Protein AF-A0A1Q3DYH0-F1 (afdb_monomer)

InterPro domains:
  IPR036915 Cyclin-like superfamily [SSF47954] (2-105)
  IPR043198 Cyclin/Cyclin-like subunit Ssn8 [PTHR10026] (2-143)

Mean predicted aligned error: 12.42 Å

Foldseek 3Di:
DLQVLLVVVCVVLVHDPVLSVQLNVLLVVCVVDCLVVVDPSNQSSLLSSLLSLLQLQQPDPDDPSNVSSVVSNVVLCDDDPVCVVSVYDSLSSLVSNLVSLVSLLVVLVVPPPPDPPPPDDPDPDDDPPPPPPVPPPPPPPSVDDSVSSVVSSVVSVVSHDDHDDDDDCPPCPDPNVVCVVPPPDPPDDDDDDDDDPPPPDDD

Organism: Lentinula edodes (NCBI:txid5353)

Radius of gyration: 23.12 Å; Cα contacts (8 Å, |Δi|>4): 165; chains: 1; bounding box: 43×72×58 Å

Nearest PDB structures (foldseek):
  4v1o-assembly1_M  TM=7.749E-01  e=3.257E-01  Saccharomyces cerevisiae
  7enc-assembly1_BA  TM=6.799E-01  e=2.100E-01  Homo sapiens
  8bvw-assembly1_M  TM=6.875E-01  e=3.958E-01  Homo sapiens
  7nvu-assembly1_M  TM=7.245E-01  e=5.304E-01  Homo sapiens
  8wak-assembly1_R  TM=6.830E-01  e=4.582E-01  Homo sapiens

pLDDT: mean 79.77, std 18.21, range [44.09, 97.44]

Secondary structure (DSSP, 8-state):
-THHHHHHHHHHTT--HHHHHHHHHHHHHGGGSSHHHHS-HHHHHHHHHHHHHHHHHTTPPSSHHHHHHHHHHHHHSS--HHHHHHT--HHHHHHHHHHHHHHHHHHHHTTS-----------S---TTSTTTSS-------SS-HHHHHHHHHHH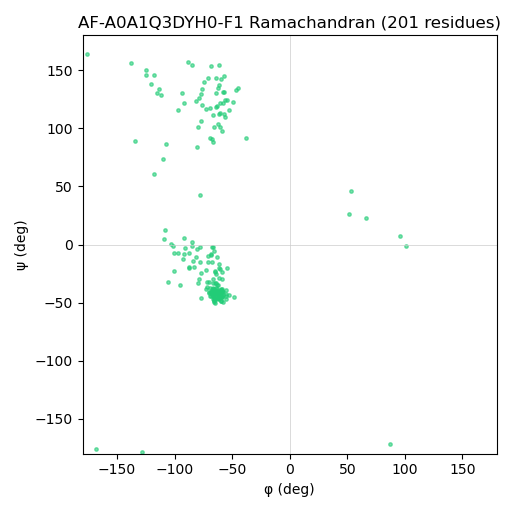HHSPPPPP-PPPTT-TTSGGGGGTTTTT---S--------TT-----

Sequence (203 aa):
MPFSYVIKMGRALGASKKLTKLAWRLAIDSHRTFIPIEYPPHTVALGSIYVAAILGSFEQPEGEERQENLKLAGSLGQRGDWEQQFQAHLEDLEAIAHVMVDLLIQRAQTTANTSPATPSSPSPHPSPRNAYLSSIQSNPTNPFNTDQLIRLKIAMRESDHDPRPRESWQDPDSASAVGREVIGRNEGTVRFLFEPPGFAGRS

Structure (mmCIF, N/CA/C/O backbone):
data_AF-A0A1Q3DYH0-F1
#
_entry.id   AF-A0A1Q3DYH0-F1
#
loop_
_atom_site.group_PDB
_atom_site.id
_atom_site.type_symbol
_atom_site.label_atom_id
_atom_site.label_alt_id
_atom_site.label_comp_id
_atom_site.label_asym_id
_atom_site.label_entity_id
_atom_site.label_seq_id
_atom_site.pdbx_PDB_ins_code
_atom_site.Cartn_x
_atom_site.Cartn_y
_atom_site.Cartn_z
_atom_site.occupancy
_atom_site.B_iso_or_equiv
_atom_site.auth_seq_id
_atom_site.auth_comp_id
_atom_site.auth_asym_id
_atom_site.auth_atom_id
_atom_site.pdbx_PDB_model_num
ATOM 1 N N . MET A 1 1 ? -4.606 2.784 -14.168 1.00 61.94 1 MET A N 1
ATOM 2 C CA . MET A 1 1 ? -5.269 3.387 -12.990 1.00 61.94 1 MET A CA 1
ATOM 3 C C . MET A 1 1 ? -5.744 2.280 -12.047 1.00 61.94 1 MET A C 1
ATOM 5 O O . MET A 1 1 ? -6.528 1.450 -12.497 1.00 61.94 1 MET A O 1
ATOM 9 N N . PRO A 1 2 ? -5.283 2.229 -10.783 1.00 72.00 2 PRO A N 1
ATOM 10 C CA . PRO A 1 2 ? -5.549 1.129 -9.836 1.00 72.00 2 PRO A CA 1
ATOM 11 C C . PRO A 1 2 ? -7.005 1.056 -9.322 1.00 72.00 2 PRO A C 1
ATOM 13 O O . PRO A 1 2 ? -7.403 0.075 -8.699 1.00 72.00 2 PRO A O 1
ATOM 16 N N . PHE A 1 3 ? -7.837 2.068 -9.595 1.00 79.25 3 PHE A N 1
ATOM 17 C CA . PHE A 1 3 ? -9.155 2.251 -8.968 1.00 79.25 3 PHE A CA 1
ATOM 18 C C . PHE A 1 3 ? -10.141 1.092 -9.154 1.00 79.25 3 PHE A C 1
ATOM 20 O O . PHE A 1 3 ? -10.867 0.746 -8.223 1.00 79.25 3 PHE A O 1
ATOM 27 N N . SER A 1 4 ? -10.179 0.483 -10.341 1.00 88.56 4 SER A N 1
ATOM 28 C CA . SER A 1 4 ? -11.067 -0.653 -10.610 1.00 88.56 4 SER A CA 1
ATOM 29 C C . SER A 1 4 ? -10.622 -1.915 -9.868 1.00 88.56 4 SER A C 1
ATOM 31 O O . SER A 1 4 ? -11.472 -2.701 -9.448 1.00 88.56 4 SER A O 1
ATOM 33 N N . TYR A 1 5 ? -9.312 -2.085 -9.659 1.00 93.56 5 TYR A N 1
ATOM 34 C CA . TYR A 1 5 ? -8.749 -3.206 -8.912 1.00 93.56 5 TYR A CA 1
ATOM 35 C C . TYR A 1 5 ? -9.069 -3.105 -7.425 1.00 93.56 5 TYR A C 1
ATOM 37 O O . TYR A 1 5 ? -9.517 -4.097 -6.865 1.00 93.56 5 TYR A O 1
ATOM 45 N N . VAL A 1 6 ? -8.984 -1.915 -6.816 1.00 95.44 6 VAL A N 1
ATOM 46 C CA . VAL A 1 6 ? -9.325 -1.724 -5.390 1.00 95.44 6 VAL A CA 1
ATOM 47 C C . VAL A 1 6 ? -10.745 -2.209 -5.086 1.00 95.44 6 VAL A C 1
ATOM 49 O O . VAL A 1 6 ? -10.973 -2.919 -4.113 1.00 95.44 6 VAL A O 1
ATOM 52 N N . ILE A 1 7 ? -11.713 -1.876 -5.946 1.00 94.25 7 ILE A N 1
ATOM 53 C CA . ILE A 1 7 ? -13.114 -2.276 -5.748 1.00 94.25 7 ILE A CA 1
ATOM 54 C C . ILE A 1 7 ? -13.289 -3.787 -5.940 1.00 94.25 7 ILE A C 1
ATOM 56 O O . ILE A 1 7 ? -13.994 -4.427 -5.161 1.00 94.25 7 ILE A O 1
ATOM 60 N N . LYS A 1 8 ? -12.676 -4.364 -6.983 1.00 95.56 8 LYS A N 1
ATOM 61 C CA . LYS A 1 8 ? -12.785 -5.802 -7.277 1.00 95.56 8 LYS A CA 1
ATOM 62 C C . LYS A 1 8 ? -12.110 -6.652 -6.198 1.00 95.56 8 LYS A C 1
ATOM 64 O O . LYS A 1 8 ? -12.728 -7.588 -5.703 1.00 95.56 8 LYS A O 1
ATOM 69 N N . MET A 1 9 ? -10.890 -6.293 -5.809 1.00 96.19 9 MET A N 1
ATOM 70 C CA . MET A 1 9 ? -10.115 -6.977 -4.773 1.00 96.19 9 MET A CA 1
ATOM 71 C C . MET A 1 9 ? -10.744 -6.792 -3.395 1.00 96.19 9 MET A C 1
ATOM 73 O O . MET A 1 9 ? -10.902 -7.770 -2.679 1.00 96.19 9 MET A O 1
ATOM 77 N N . GLY A 1 10 ? -11.209 -5.584 -3.055 1.00 94.44 10 GLY A N 1
ATOM 78 C CA . GLY A 1 10 ? -11.919 -5.342 -1.797 1.00 94.44 10 GLY A CA 1
ATOM 79 C C . GLY A 1 10 ? -13.160 -6.226 -1.652 1.00 94.44 10 GLY A C 1
ATOM 80 O O . GLY A 1 10 ? -13.380 -6.807 -0.597 1.00 94.44 10 GLY A O 1
ATOM 81 N N . ARG A 1 11 ? -13.931 -6.417 -2.733 1.00 95.06 11 ARG A N 1
ATOM 82 C CA . ARG A 1 11 ? -15.061 -7.364 -2.741 1.00 95.06 11 ARG A CA 1
ATOM 83 C C . ARG A 1 11 ? -14.617 -8.820 -2.617 1.00 95.06 11 ARG A C 1
ATOM 85 O O . ARG A 1 11 ? -15.244 -9.560 -1.872 1.00 95.06 11 ARG A O 1
ATOM 92 N N . ALA A 1 12 ? -13.570 -9.223 -3.337 1.00 95.06 12 ALA A N 1
ATOM 93 C CA . ALA A 1 12 ? -13.049 -10.591 -3.290 1.00 95.06 12 ALA A CA 1
ATOM 94 C C . ALA A 1 12 ? -12.515 -10.967 -1.895 1.00 95.06 12 ALA A C 1
ATOM 96 O O . ALA A 1 12 ? -12.687 -12.099 -1.463 1.00 95.06 12 ALA A O 1
ATOM 97 N N . LEU A 1 13 ? -11.929 -10.001 -1.186 1.00 94.25 13 LEU A N 1
ATOM 98 C CA . LEU A 1 13 ? -11.394 -10.149 0.170 1.00 94.25 13 LEU A CA 1
ATOM 99 C C . LEU A 1 13 ? -12.451 -9.955 1.274 1.00 94.25 13 LEU A C 1
ATOM 101 O O . LEU A 1 13 ? -12.119 -10.028 2.453 1.00 94.25 13 LEU A O 1
ATOM 105 N N . GLY A 1 14 ? -13.708 -9.661 0.921 1.00 93.62 14 GLY A N 1
ATOM 106 C CA . GLY A 1 14 ? -14.766 -9.386 1.900 1.00 93.62 14 GLY A CA 1
ATOM 107 C C . GLY A 1 14 ? -14.558 -8.097 2.706 1.00 93.62 14 GLY A C 1
ATOM 108 O O . GLY A 1 14 ? -15.100 -7.960 3.797 1.00 93.62 14 GLY A O 1
ATOM 109 N N . ALA A 1 15 ? -13.777 -7.146 2.192 1.00 94.19 15 ALA A N 1
ATOM 110 C CA . ALA A 1 15 ? -13.453 -5.916 2.897 1.00 94.19 15 ALA A CA 1
ATOM 111 C C . ALA A 1 15 ? -14.659 -4.966 2.996 1.00 94.19 15 ALA A C 1
ATOM 113 O O . ALA A 1 15 ? -15.439 -4.795 2.050 1.00 94.19 15 ALA A O 1
ATOM 114 N N . SER A 1 16 ? -14.777 -4.269 4.129 1.00 94.81 16 SER A N 1
ATOM 115 C CA . SER A 1 16 ? -15.864 -3.317 4.355 1.00 94.81 16 SER A CA 1
ATOM 116 C C . SER A 1 16 ? -15.840 -2.158 3.344 1.00 94.81 16 SER A C 1
ATOM 118 O O . SER A 1 16 ? -14.802 -1.764 2.793 1.00 94.81 16 SER A O 1
ATOM 120 N N . LYS A 1 17 ? -17.004 -1.538 3.102 1.00 94.00 17 LYS A N 1
ATOM 121 C CA . LYS A 1 17 ? -17.116 -0.383 2.189 1.00 94.00 17 LYS A CA 1
ATOM 122 C C . LYS A 1 17 ? -16.290 0.815 2.672 1.00 94.00 17 LYS A C 1
ATOM 124 O O . LYS A 1 17 ? -15.750 1.552 1.846 1.00 94.00 17 LYS A O 1
ATOM 129 N N . LYS A 1 18 ? -16.195 1.015 3.994 1.00 93.44 18 LYS A N 1
ATOM 130 C CA . LYS A 1 18 ? -15.384 2.078 4.607 1.00 93.44 18 LYS A CA 1
ATOM 131 C C . LYS A 1 18 ? -13.897 1.843 4.344 1.00 93.44 18 LYS A C 1
ATOM 133 O O . LYS A 1 18 ? -13.238 2.756 3.847 1.00 93.44 18 LYS A O 1
ATOM 138 N N . LEU A 1 19 ? -13.410 0.622 4.576 1.00 95.12 19 LEU A N 1
ATOM 139 C CA . LEU A 1 19 ? -12.023 0.247 4.300 1.00 95.12 19 LEU A CA 1
ATOM 140 C C . LEU A 1 19 ? -11.706 0.362 2.807 1.00 95.12 19 LEU A C 1
ATOM 142 O O . LEU A 1 19 ? -10.733 1.008 2.436 1.00 95.12 19 LEU A O 1
ATOM 146 N N . THR A 1 20 ? -12.579 -0.148 1.935 1.00 96.19 20 THR A N 1
ATOM 147 C CA . THR A 1 20 ? -12.402 -0.048 0.475 1.00 96.19 20 THR A CA 1
ATOM 148 C C . THR A 1 20 ? -12.348 1.412 0.009 1.00 96.19 20 THR A C 1
ATOM 150 O O . THR A 1 20 ? -11.554 1.769 -0.861 1.00 96.19 20 THR A O 1
ATOM 153 N N . LYS A 1 21 ? -13.163 2.296 0.602 1.00 95.06 21 LYS A N 1
ATOM 154 C CA . LYS A 1 21 ? -13.125 3.739 0.319 1.00 95.06 21 LYS A CA 1
ATOM 155 C C . LYS A 1 21 ? -11.811 4.373 0.780 1.00 95.06 21 LYS A C 1
ATOM 157 O O . LYS A 1 21 ? -11.294 5.247 0.087 1.00 95.06 21 LYS A O 1
ATOM 162 N N . LEU A 1 22 ? -11.283 3.958 1.929 1.00 94.88 22 LEU A N 1
ATOM 163 C CA . LEU A 1 22 ? -9.995 4.426 2.434 1.00 94.88 22 LEU A CA 1
ATOM 164 C C . LEU A 1 22 ? -8.853 3.961 1.523 1.00 94.88 22 LEU A C 1
ATOM 166 O O . LEU A 1 22 ? -8.080 4.794 1.059 1.00 94.88 22 LEU A O 1
ATOM 170 N N . ALA A 1 23 ? -8.823 2.675 1.174 1.00 96.50 23 ALA A N 1
ATOM 171 C CA . ALA A 1 23 ? -7.874 2.093 0.228 1.00 96.50 23 ALA A CA 1
ATOM 172 C C . ALA A 1 23 ? -7.903 2.807 -1.130 1.00 96.50 23 ALA A C 1
ATOM 174 O O . ALA A 1 23 ? -6.863 3.084 -1.717 1.00 96.50 23 ALA A O 1
ATOM 175 N N . TRP A 1 24 ? -9.088 3.185 -1.614 1.00 95.50 24 TRP A N 1
ATOM 176 C CA . TRP A 1 24 ? -9.213 3.957 -2.848 1.00 95.50 24 TRP A CA 1
ATOM 177 C C . TRP A 1 24 ? -8.548 5.337 -2.749 1.00 95.50 24 TRP A C 1
ATOM 179 O O . TRP A 1 24 ? -7.889 5.758 -3.696 1.00 95.50 24 TRP A O 1
ATOM 189 N N . ARG A 1 25 ? -8.669 6.031 -1.607 1.00 94.62 25 ARG A N 1
ATOM 190 C CA . ARG A 1 25 ? -7.980 7.317 -1.380 1.00 94.62 25 ARG A CA 1
ATOM 191 C C . ARG A 1 25 ? -6.465 7.130 -1.301 1.00 94.62 25 ARG A C 1
ATOM 193 O O . ARG A 1 25 ? -5.742 7.905 -1.916 1.00 94.62 25 ARG A O 1
ATOM 200 N N . LEU A 1 26 ? -6.001 6.080 -0.624 1.00 95.00 26 LEU A N 1
ATOM 201 C CA . LEU A 1 26 ? -4.579 5.731 -0.565 1.00 95.00 26 LEU A CA 1
ATOM 202 C C . LEU A 1 26 ? -4.007 5.428 -1.956 1.00 95.00 26 LEU A C 1
ATOM 204 O O . LEU A 1 26 ? -2.949 5.939 -2.302 1.00 95.00 26 LEU A O 1
ATOM 208 N N . ALA A 1 27 ? -4.746 4.705 -2.798 1.00 95.62 27 ALA A N 1
ATOM 209 C CA . ALA A 1 27 ? -4.348 4.437 -4.179 1.00 95.62 27 ALA A CA 1
ATOM 210 C C . ALA A 1 27 ? -4.285 5.706 -5.055 1.00 95.62 27 ALA A C 1
ATOM 212 O O . ALA A 1 27 ? -3.611 5.718 -6.080 1.00 95.62 27 ALA A O 1
ATOM 213 N N . ILE A 1 28 ? -4.997 6.780 -4.692 1.00 94.31 28 ILE A N 1
ATOM 214 C CA . ILE A 1 28 ? -4.818 8.097 -5.324 1.00 94.31 28 ILE A CA 1
ATOM 215 C C . ILE A 1 28 ? -3.549 8.756 -4.791 1.00 94.31 28 ILE A C 1
ATOM 217 O O . ILE A 1 28 ? -2.758 9.294 -5.563 1.00 94.31 28 ILE A O 1
ATOM 221 N N . ASP A 1 29 ? -3.353 8.722 -3.475 1.00 93.56 29 ASP A N 1
ATOM 222 C CA . ASP A 1 29 ? -2.202 9.345 -2.830 1.00 93.56 29 ASP A CA 1
ATOM 223 C C . ASP A 1 29 ? -0.870 8.697 -3.241 1.00 93.56 29 ASP A C 1
ATOM 225 O O . ASP A 1 29 ? 0.137 9.403 -3.291 1.00 93.56 29 ASP A O 1
ATOM 229 N N . SER A 1 30 ? -0.867 7.423 -3.654 1.00 94.69 30 SER A N 1
ATOM 230 C CA . SER A 1 30 ? 0.321 6.751 -4.197 1.00 94.69 30 SER A CA 1
ATOM 231 C C . SER A 1 30 ? 0.862 7.415 -5.467 1.00 94.69 30 SER A C 1
ATOM 233 O O . SER A 1 30 ? 2.037 7.271 -5.774 1.00 94.69 30 SER A O 1
ATOM 235 N N . HIS A 1 31 ? 0.059 8.195 -6.201 1.00 94.25 31 HIS A N 1
ATOM 236 C CA . HIS A 1 31 ? 0.547 8.972 -7.349 1.00 94.25 31 HIS A CA 1
ATOM 237 C C . HIS A 1 31 ? 1.484 10.127 -6.976 1.00 94.25 31 HIS A C 1
ATOM 239 O O . HIS A 1 31 ? 2.065 10.751 -7.859 1.00 94.25 31 HIS A O 1
ATOM 245 N N . ARG A 1 32 ? 1.638 10.424 -5.682 1.00 93.75 32 ARG A N 1
ATOM 246 C CA . ARG A 1 32 ? 2.609 11.405 -5.181 1.00 93.75 32 ARG A CA 1
ATOM 247 C C . ARG A 1 32 ? 3.955 10.772 -4.822 1.00 93.75 32 ARG A C 1
ATOM 249 O O . ARG A 1 32 ? 4.810 11.459 -4.275 1.00 93.75 32 ARG A O 1
ATOM 256 N N . THR A 1 33 ? 4.130 9.483 -5.100 1.00 94.50 33 THR A N 1
ATOM 257 C CA . THR A 1 33 ? 5.370 8.730 -4.885 1.00 94.50 33 THR A CA 1
ATOM 258 C C . THR A 1 33 ? 5.767 8.005 -6.176 1.00 94.50 33 THR A C 1
ATOM 260 O O . THR A 1 33 ? 5.085 8.111 -7.197 1.00 94.50 33 THR A O 1
ATOM 263 N N . PHE A 1 34 ? 6.869 7.252 -6.142 1.00 93.75 34 PHE A N 1
ATOM 264 C CA . PHE A 1 34 ? 7.330 6.440 -7.273 1.00 93.75 34 PHE A CA 1
ATOM 265 C C . PHE A 1 34 ? 6.594 5.096 -7.419 1.00 93.75 34 PHE A C 1
ATOM 267 O O . PHE A 1 34 ? 6.786 4.402 -8.416 1.00 93.75 34 PHE A O 1
ATOM 274 N N . ILE A 1 35 ? 5.684 4.760 -6.492 1.00 94.62 35 ILE A N 1
ATOM 275 C CA . ILE A 1 35 ? 4.930 3.494 -6.489 1.00 94.62 35 ILE A CA 1
ATOM 276 C C . ILE A 1 35 ? 4.298 3.156 -7.857 1.00 94.62 35 ILE A C 1
ATOM 278 O O . ILE A 1 35 ? 4.429 2.014 -8.290 1.00 94.62 35 ILE A O 1
ATOM 282 N N . PRO A 1 36 ? 3.635 4.081 -8.584 1.00 93.19 36 PRO A N 1
ATOM 283 C CA . PRO A 1 36 ? 2.991 3.739 -9.856 1.00 93.19 36 PRO A CA 1
ATOM 284 C C . PRO A 1 36 ? 3.960 3.376 -10.987 1.00 93.19 36 PRO A C 1
ATOM 286 O O . PRO A 1 36 ? 3.512 2.878 -12.017 1.00 93.19 36 PRO A O 1
ATOM 289 N N . ILE A 1 37 ? 5.247 3.693 -10.828 1.00 91.25 37 ILE A N 1
ATOM 290 C CA . ILE A 1 37 ? 6.310 3.375 -11.787 1.00 91.25 37 ILE A CA 1
ATOM 291 C C . ILE A 1 37 ? 7.008 2.074 -11.375 1.00 91.25 37 ILE A C 1
ATOM 293 O O . ILE A 1 37 ? 7.400 1.292 -12.234 1.00 91.25 37 ILE A O 1
ATOM 297 N N . GLU A 1 38 ? 7.138 1.829 -10.070 1.00 92.00 38 GLU A N 1
ATOM 298 C CA . GLU A 1 38 ? 7.792 0.635 -9.528 1.00 92.00 38 GLU A CA 1
ATOM 299 C C . GLU A 1 38 ? 6.905 -0.614 -9.546 1.00 92.00 38 GLU A C 1
ATOM 301 O O . GLU A 1 38 ? 7.413 -1.721 -9.714 1.00 92.00 38 GLU A O 1
ATOM 306 N N . TYR A 1 39 ? 5.591 -0.451 -9.371 1.00 94.06 39 TYR A N 1
ATOM 307 C CA . TYR A 1 39 ? 4.662 -1.563 -9.182 1.00 94.06 39 TYR A CA 1
ATOM 308 C C . TYR A 1 39 ? 3.520 -1.534 -10.196 1.00 94.06 39 TYR A C 1
ATOM 310 O O . TYR A 1 39 ? 2.999 -0.465 -10.536 1.00 94.06 39 TYR A O 1
ATOM 318 N N . PRO A 1 40 ? 3.042 -2.711 -10.635 1.00 94.31 40 PRO A N 1
ATOM 319 C CA . PRO A 1 40 ? 1.896 -2.775 -11.520 1.00 94.31 40 PRO A CA 1
ATOM 320 C C . PRO A 1 40 ? 0.606 -2.344 -10.790 1.00 94.31 40 PRO A C 1
ATOM 322 O O . PRO A 1 40 ? 0.484 -2.493 -9.570 1.00 94.31 40 PRO A O 1
ATOM 325 N N . PRO A 1 41 ? -0.409 -1.832 -11.515 1.00 95.12 41 PRO A N 1
ATOM 326 C CA . PRO A 1 41 ? -1.582 -1.205 -10.899 1.00 95.12 41 PRO A CA 1
ATOM 327 C C . PRO A 1 41 ? -2.387 -2.103 -9.952 1.00 95.12 41 PRO A C 1
ATOM 329 O O . PRO A 1 41 ? -3.029 -1.597 -9.032 1.00 95.12 41 PRO A O 1
ATOM 332 N N . HIS A 1 42 ? -2.406 -3.415 -10.186 1.00 95.69 42 HIS A N 1
ATOM 333 C CA . HIS A 1 42 ? -3.121 -4.365 -9.335 1.00 95.69 42 HIS A CA 1
ATOM 334 C C . HIS A 1 42 ? -2.399 -4.571 -7.995 1.00 95.69 42 HIS A C 1
ATOM 336 O O . HIS A 1 42 ? -3.062 -4.573 -6.961 1.00 95.69 42 HIS A O 1
ATOM 342 N N . THR A 1 43 ? -1.062 -4.616 -7.988 1.00 96.44 43 THR A N 1
ATOM 343 C CA . THR A 1 43 ? -0.247 -4.662 -6.762 1.00 96.44 43 THR A CA 1
ATOM 344 C C . THR A 1 43 ? -0.390 -3.375 -5.956 1.00 96.44 43 THR A C 1
ATOM 346 O O . THR A 1 43 ? -0.590 -3.433 -4.747 1.00 96.44 43 THR A O 1
ATOM 349 N N . VAL A 1 44 ? -0.411 -2.208 -6.613 1.00 97.25 44 VAL A N 1
ATOM 350 C CA . VAL A 1 44 ? -0.676 -0.920 -5.939 1.00 97.25 44 VAL A CA 1
ATOM 351 C C . VAL A 1 44 ? -2.055 -0.902 -5.278 1.00 97.25 44 VAL A C 1
ATOM 353 O O . VAL A 1 44 ? -2.205 -0.426 -4.150 1.00 97.25 44 VAL A O 1
ATOM 356 N N . ALA A 1 45 ? -3.075 -1.431 -5.958 1.00 97.06 45 ALA A N 1
ATOM 357 C CA . ALA A 1 45 ? -4.416 -1.539 -5.398 1.00 97.06 45 ALA A CA 1
ATOM 358 C C . ALA A 1 45 ? -4.461 -2.467 -4.176 1.00 97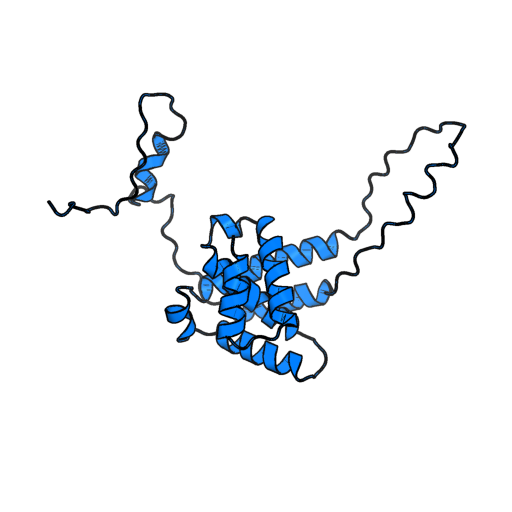.06 45 ALA A C 1
ATOM 360 O O . ALA A 1 45 ? -5.058 -2.096 -3.165 1.00 97.06 45 ALA A O 1
ATOM 361 N N . LEU A 1 46 ? -3.816 -3.635 -4.252 1.00 97.12 46 LEU A N 1
ATOM 362 C CA . LEU A 1 46 ? -3.763 -4.592 -3.149 1.00 97.12 46 LEU A CA 1
ATOM 363 C C . LEU A 1 46 ? -2.967 -4.043 -1.955 1.00 97.12 46 LEU A C 1
ATOM 365 O O . LEU A 1 46 ? -3.460 -4.076 -0.830 1.00 97.12 46 LEU A O 1
ATOM 369 N N . GLY A 1 47 ? -1.810 -3.424 -2.203 1.00 96.88 47 GLY A N 1
ATOM 370 C CA . GLY A 1 47 ? -1.033 -2.711 -1.188 1.00 96.88 47 GLY A CA 1
ATOM 371 C C . GLY A 1 47 ? -1.827 -1.585 -0.529 1.00 96.88 47 GLY A C 1
ATOM 372 O O . GLY A 1 47 ? -1.798 -1.432 0.684 1.00 96.88 47 GLY A O 1
ATOM 373 N N . SER A 1 48 ? -2.646 -0.851 -1.286 1.00 97.25 48 SER A N 1
ATOM 374 C CA . SER A 1 48 ? -3.519 0.184 -0.712 1.00 97.25 48 SER A CA 1
ATOM 375 C C . SER A 1 48 ? -4.615 -0.392 0.198 1.00 97.25 48 SER A C 1
ATOM 377 O O . SER A 1 48 ? -4.998 0.255 1.173 1.00 97.25 48 SER A O 1
ATOM 379 N N . ILE A 1 49 ? -5.125 -1.595 -0.098 1.00 97.38 49 ILE A N 1
ATOM 380 C CA . ILE A 1 49 ? -6.063 -2.325 0.775 1.00 97.38 49 ILE A CA 1
ATOM 381 C C . ILE A 1 49 ? -5.349 -2.782 2.047 1.00 97.38 49 ILE A C 1
ATOM 383 O O . ILE A 1 49 ? -5.884 -2.588 3.137 1.00 97.38 49 ILE A O 1
ATOM 387 N N . TYR A 1 50 ? -4.137 -3.322 1.917 1.00 97.44 50 TYR A N 1
ATOM 388 C CA . TYR A 1 50 ? -3.316 -3.732 3.053 1.00 97.44 50 TYR A CA 1
ATOM 389 C C . TYR A 1 50 ? -3.014 -2.555 3.992 1.00 97.44 50 TYR A C 1
ATOM 391 O O . TYR A 1 50 ? -3.300 -2.632 5.185 1.00 97.44 50 TYR A O 1
ATOM 399 N N . VAL 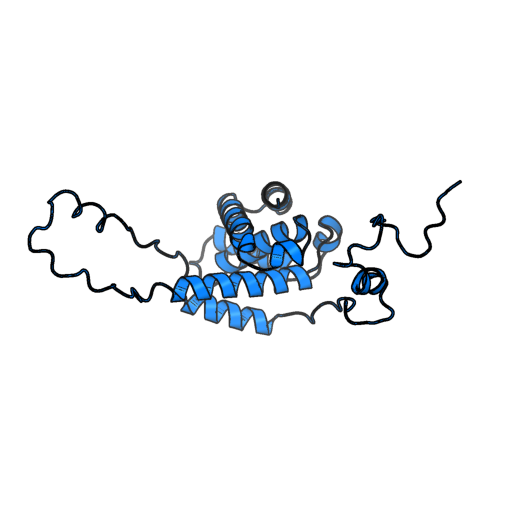A 1 51 ? -2.571 -1.417 3.445 1.00 97.06 51 VAL A N 1
ATOM 400 C CA . VAL A 1 51 ? -2.334 -0.182 4.213 1.00 97.06 51 VAL A CA 1
ATOM 401 C C . VAL A 1 51 ? -3.607 0.296 4.913 1.00 97.06 51 VAL A C 1
ATOM 403 O O . VAL A 1 51 ? -3.574 0.710 6.071 1.00 97.06 51 VAL A O 1
ATOM 406 N N . ALA A 1 52 ? -4.754 0.223 4.236 1.00 96.44 52 ALA A N 1
ATOM 407 C CA . ALA A 1 52 ? -6.025 0.584 4.848 1.00 96.44 52 ALA A CA 1
ATOM 408 C C . ALA A 1 52 ? -6.403 -0.340 6.014 1.00 96.44 52 ALA A C 1
ATOM 410 O O . ALA A 1 52 ? -6.941 0.137 7.014 1.00 96.44 52 ALA A O 1
ATOM 411 N N . ALA A 1 53 ? -6.112 -1.637 5.895 1.00 96.38 53 ALA A N 1
ATOM 412 C CA . ALA A 1 53 ? -6.362 -2.624 6.935 1.00 96.38 53 ALA A CA 1
ATOM 413 C C . ALA A 1 53 ? -5.490 -2.370 8.173 1.00 96.38 53 ALA A C 1
ATOM 415 O O . ALA A 1 53 ? -6.039 -2.255 9.266 1.00 96.38 53 ALA A O 1
ATOM 416 N N . ILE A 1 54 ? -4.174 -2.172 8.008 1.00 95.69 54 ILE A N 1
ATOM 417 C CA . ILE A 1 54 ? -3.261 -1.907 9.138 1.00 95.69 54 ILE A CA 1
ATOM 418 C C . ILE A 1 54 ? -3.584 -0.583 9.846 1.00 95.69 54 ILE A C 1
ATOM 420 O O . ILE A 1 54 ? -3.635 -0.535 11.074 1.00 95.69 54 ILE A O 1
ATOM 424 N N . LEU A 1 55 ? -3.900 0.483 9.098 1.00 93.88 55 LEU A N 1
ATOM 425 C CA . LEU A 1 55 ? -4.317 1.769 9.676 1.00 93.88 55 LEU A CA 1
ATOM 426 C C . LEU A 1 55 ? -5.656 1.656 10.417 1.00 93.88 55 LEU A C 1
ATOM 428 O O . LEU A 1 55 ? -5.890 2.355 11.403 1.00 93.88 55 LEU A O 1
ATOM 432 N N . GLY A 1 56 ? -6.544 0.788 9.927 1.00 91.31 56 GLY A N 1
ATOM 433 C CA . GLY A 1 56 ? -7.846 0.510 10.521 1.00 91.31 56 GLY A CA 1
ATOM 434 C C . GLY A 1 56 ? -7.817 -0.481 11.688 1.00 91.31 56 GLY A C 1
ATOM 435 O O . GLY A 1 56 ? -8.837 -0.619 12.362 1.00 91.31 56 GLY A O 1
ATOM 436 N N . SER A 1 57 ? -6.701 -1.175 11.930 1.00 92.12 57 SER A N 1
ATOM 437 C CA . SER A 1 57 ? -6.536 -2.117 13.046 1.00 92.12 57 SER A CA 1
ATOM 438 C C . SER A 1 57 ? -5.654 -1.571 14.174 1.00 92.12 57 SER A C 1
ATOM 440 O O . SER A 1 57 ? -5.873 -1.898 15.346 1.00 92.12 57 SER A O 1
ATOM 442 N N . PHE A 1 58 ? -4.660 -0.746 13.836 1.00 89.12 58 PHE A N 1
ATOM 443 C CA . PHE A 1 58 ? -3.649 -0.251 14.768 1.00 89.12 58 PHE A CA 1
ATOM 444 C C . PHE A 1 58 ? -4.192 0.853 15.685 1.00 89.12 58 PHE A C 1
ATOM 446 O O . PHE A 1 58 ? -4.616 1.904 15.210 1.00 89.12 58 PHE A O 1
ATOM 453 N N . GLU A 1 59 ? -4.162 0.623 17.003 1.00 85.19 59 GLU A N 1
ATOM 454 C CA . GLU A 1 59 ? -4.579 1.580 18.050 1.00 85.19 59 GLU A CA 1
ATOM 455 C C . GLU A 1 59 ? -5.982 2.204 17.851 1.00 85.19 59 GLU A C 1
ATOM 457 O O . GLU A 1 59 ? -6.264 3.301 18.326 1.00 85.19 59 GLU A O 1
ATOM 462 N N . GLN A 1 60 ? -6.883 1.505 17.153 1.00 84.56 60 GLN A N 1
ATOM 463 C CA . GLN A 1 60 ? -8.293 1.888 17.028 1.00 84.56 60 GLN A CA 1
ATOM 464 C C . GLN A 1 60 ? -9.111 1.361 18.221 1.00 84.56 60 GLN A C 1
ATOM 466 O O . GLN A 1 60 ? -8.718 0.358 18.826 1.00 84.56 60 GLN A O 1
ATOM 471 N N . PRO A 1 61 ? -10.248 1.994 18.570 1.00 82.81 61 PRO A N 1
ATOM 472 C CA . PRO A 1 61 ? -11.132 1.475 19.608 1.00 82.81 61 PRO A CA 1
ATOM 473 C C . PRO A 1 61 ? -11.597 0.048 19.278 1.00 82.81 61 PRO A C 1
ATOM 475 O O . PRO A 1 61 ? -11.810 -0.299 18.114 1.00 82.81 61 PRO A O 1
ATOM 478 N N . GLU A 1 62 ? -11.747 -0.778 20.317 1.00 82.56 62 GLU A N 1
ATOM 479 C CA . GLU A 1 62 ? -12.287 -2.138 20.216 1.00 82.56 62 GLU A CA 1
ATOM 480 C C . GLU A 1 62 ? -13.663 -2.110 19.528 1.00 82.56 62 GLU A C 1
ATOM 482 O O . GLU A 1 62 ? -14.572 -1.395 19.954 1.00 82.56 62 GLU A O 1
ATOM 487 N N . GLY A 1 63 ? -13.812 -2.873 18.446 1.00 87.94 63 GLY A N 1
ATOM 488 C CA . GLY A 1 63 ? -15.038 -2.921 17.657 1.00 87.94 63 GLY A CA 1
ATOM 489 C C . GLY A 1 63 ? -14.967 -3.951 16.534 1.00 87.94 63 GLY A C 1
ATOM 490 O O . GLY A 1 63 ? -13.885 -4.406 16.159 1.00 87.94 63 GLY A O 1
ATOM 491 N N . GLU A 1 64 ? -16.126 -4.305 15.977 1.00 88.81 64 GLU A N 1
ATOM 492 C CA . GLU A 1 64 ? -16.234 -5.292 14.891 1.00 88.81 64 GLU A CA 1
ATOM 493 C C . GLU A 1 64 ? -15.394 -4.884 13.672 1.00 88.81 64 GLU A C 1
ATOM 495 O O . GLU A 1 64 ? -14.618 -5.688 13.160 1.00 88.81 64 GLU A O 1
ATOM 500 N N . GLU A 1 65 ? -15.448 -3.602 13.286 1.00 87.75 65 GLU A N 1
ATOM 501 C CA . GLU A 1 65 ? -14.667 -3.060 12.164 1.00 87.75 65 GLU A CA 1
ATOM 502 C C . GLU A 1 65 ? -13.154 -3.230 12.385 1.00 87.75 65 GLU A C 1
ATOM 504 O O . GLU A 1 65 ? -12.426 -3.581 11.458 1.00 87.75 65 GLU A O 1
ATOM 509 N N . ARG A 1 66 ? -12.668 -3.035 13.618 1.00 90.88 66 ARG A N 1
ATOM 510 C CA . ARG A 1 66 ? -11.251 -3.230 13.954 1.00 90.88 66 ARG A CA 1
ATOM 511 C C . ARG A 1 66 ? -10.849 -4.693 13.809 1.00 90.88 66 ARG A C 1
ATOM 513 O O . ARG A 1 66 ? -9.784 -4.973 13.265 1.00 90.88 66 ARG A O 1
ATOM 520 N N . GLN A 1 67 ? -11.693 -5.615 14.268 1.00 91.62 67 GLN A N 1
ATOM 521 C CA . GLN A 1 67 ? -11.413 -7.046 14.198 1.00 91.62 67 GLN A CA 1
ATOM 522 C C . GLN A 1 67 ? -11.412 -7.558 12.752 1.00 91.62 67 GLN A C 1
ATOM 524 O O . GLN A 1 67 ? -10.573 -8.382 12.394 1.00 91.62 67 GLN A O 1
ATOM 529 N N . GLU A 1 68 ? -12.317 -7.060 11.907 1.00 93.44 68 GLU A N 1
ATOM 530 C CA . GLU A 1 68 ? -12.316 -7.338 10.465 1.00 93.44 68 GLU A CA 1
ATOM 531 C C . GLU A 1 68 ? -11.035 -6.830 9.797 1.00 93.44 68 GLU A C 1
ATOM 533 O O . GLU A 1 68 ? -10.375 -7.577 9.072 1.00 93.44 68 GLU A O 1
ATOM 538 N N . ASN A 1 69 ? -10.641 -5.589 10.093 1.00 93.75 69 ASN A N 1
ATOM 539 C CA . ASN A 1 69 ? -9.420 -4.994 9.557 1.00 93.75 69 ASN A CA 1
ATOM 540 C C . ASN A 1 69 ? -8.173 -5.760 10.019 1.00 93.75 69 ASN A C 1
ATOM 542 O O . ASN A 1 69 ? -7.277 -6.000 9.217 1.00 93.75 69 ASN A O 1
ATOM 546 N N . LEU A 1 70 ? -8.132 -6.193 11.284 1.00 94.44 70 LEU A N 1
ATOM 547 C CA . LEU A 1 70 ? -7.023 -6.965 11.847 1.00 94.44 70 LEU A CA 1
ATOM 548 C C . LEU A 1 70 ? -6.915 -8.353 11.208 1.00 94.44 70 LEU A C 1
ATOM 550 O O . LEU A 1 70 ? -5.814 -8.782 10.874 1.00 94.44 70 LEU A O 1
ATOM 554 N N . LYS A 1 71 ? -8.044 -9.036 10.976 1.00 94.81 71 LYS A N 1
ATOM 555 C CA . LYS A 1 71 ? -8.071 -10.305 10.229 1.00 94.81 71 LYS A CA 1
ATOM 556 C C . LYS A 1 71 ? -7.550 -10.122 8.807 1.00 94.81 71 LYS A C 1
ATOM 558 O O . LYS A 1 71 ? -6.742 -10.925 8.350 1.00 94.81 71 LYS A O 1
ATOM 563 N N . LEU A 1 72 ? -7.984 -9.061 8.126 1.00 95.19 72 LEU A N 1
ATOM 564 C CA . LEU A 1 72 ? -7.551 -8.770 6.762 1.00 95.19 72 LEU A CA 1
ATOM 565 C C . LEU A 1 72 ? -6.055 -8.430 6.707 1.00 95.19 72 LEU A C 1
ATOM 567 O O . LEU A 1 72 ? -5.336 -8.991 5.884 1.00 95.19 72 LEU A O 1
ATOM 571 N N . ALA A 1 73 ? -5.576 -7.578 7.616 1.00 95.12 73 ALA A N 1
ATOM 572 C CA . ALA A 1 73 ? -4.162 -7.244 7.756 1.00 95.12 73 ALA A CA 1
ATOM 573 C C . ALA A 1 73 ? -3.315 -8.488 8.051 1.00 95.12 73 ALA A C 1
ATOM 575 O O . ALA A 1 73 ? -2.304 -8.693 7.396 1.00 95.12 73 ALA A O 1
ATOM 576 N N . GLY A 1 74 ? -3.760 -9.361 8.961 1.00 94.00 74 GLY A N 1
ATOM 577 C CA . GLY A 1 74 ? -3.078 -10.624 9.247 1.00 94.00 74 GLY A CA 1
ATOM 578 C C . GLY A 1 74 ? -3.050 -11.576 8.049 1.00 94.00 74 GLY A C 1
ATOM 579 O O . GLY A 1 74 ? -2.033 -12.212 7.804 1.00 94.00 74 GLY A O 1
ATOM 580 N N . SER A 1 75 ? -4.136 -11.638 7.267 1.00 94.56 75 SER A N 1
ATOM 581 C CA . SER A 1 75 ? -4.202 -12.493 6.073 1.00 94.56 75 SER A CA 1
ATOM 582 C C . SER A 1 75 ? -3.296 -12.019 4.934 1.00 94.56 75 SER A C 1
ATOM 584 O O . SER A 1 75 ? -2.703 -12.848 4.254 1.00 94.56 75 SER A O 1
ATOM 586 N N . LEU A 1 76 ? -3.179 -10.700 4.736 1.00 94.56 76 LEU A N 1
ATOM 587 C CA . LEU A 1 76 ? -2.347 -10.095 3.691 1.00 94.56 76 LEU A CA 1
ATOM 588 C C . LEU A 1 76 ? -0.897 -9.873 4.136 1.00 94.56 76 LEU A C 1
ATOM 590 O O . LEU A 1 76 ? -0.039 -9.714 3.281 1.00 94.56 76 LEU A O 1
ATOM 594 N N . GLY A 1 77 ? -0.631 -9.840 5.444 1.00 92.25 77 GLY A N 1
ATOM 595 C CA . GLY A 1 77 ? 0.705 -9.701 6.032 1.00 92.25 77 GLY A CA 1
ATOM 596 C C . GLY A 1 77 ? 1.464 -11.025 6.169 1.00 92.25 77 GLY A C 1
ATOM 597 O O . GLY A 1 77 ? 2.564 -11.052 6.708 1.00 92.25 77 GLY A O 1
ATOM 598 N N . GLN A 1 78 ? 0.878 -12.133 5.714 1.00 93.00 78 GLN A N 1
ATOM 599 C CA . GLN A 1 78 ? 1.527 -13.438 5.630 1.00 93.00 78 GLN A CA 1
ATOM 600 C C . GLN A 1 78 ? 1.423 -13.968 4.205 1.00 93.00 78 GLN A C 1
ATOM 602 O O . GLN A 1 78 ? 0.451 -13.696 3.494 1.00 93.00 78 GLN A O 1
ATOM 607 N N . ARG A 1 79 ? 2.410 -14.773 3.799 1.00 92.62 79 ARG A N 1
ATOM 608 C CA . ARG A 1 79 ? 2.362 -15.477 2.516 1.00 92.62 79 ARG A CA 1
ATOM 609 C C . ARG A 1 79 ? 1.180 -16.445 2.510 1.00 92.62 79 ARG A C 1
ATOM 611 O O . ARG A 1 79 ? 0.975 -17.184 3.472 1.00 92.62 79 ARG A O 1
ATOM 618 N N . GLY A 1 80 ? 0.415 -16.454 1.424 1.00 92.12 80 GLY A N 1
ATOM 619 C CA . GLY A 1 80 ? -0.766 -17.304 1.302 1.00 92.12 80 GLY A CA 1
ATOM 620 C C . GLY A 1 80 ? -1.320 -17.364 -0.117 1.00 92.12 80 GLY A C 1
ATOM 621 O O . GLY A 1 80 ? -0.772 -16.770 -1.043 1.00 92.12 80 GLY A O 1
ATOM 622 N N . ASP A 1 81 ? -2.450 -18.055 -0.280 1.00 92.56 81 ASP A N 1
ATOM 623 C CA . ASP A 1 81 ? -3.074 -18.323 -1.589 1.00 92.56 81 ASP A CA 1
ATOM 624 C C . ASP A 1 81 ? -3.445 -17.048 -2.368 1.00 92.56 81 ASP A C 1
ATOM 626 O O . ASP A 1 81 ? -3.544 -17.046 -3.601 1.00 92.56 81 ASP A O 1
ATOM 630 N N . TRP A 1 82 ? -3.626 -15.937 -1.651 1.00 94.19 82 TRP A N 1
ATOM 631 C CA . TRP A 1 82 ? -3.926 -14.637 -2.237 1.00 94.19 82 TRP A CA 1
ATOM 632 C C . TRP A 1 82 ? -2.801 -14.138 -3.163 1.00 94.19 82 TRP A C 1
ATOM 634 O O . TRP A 1 82 ? -3.100 -13.431 -4.128 1.00 94.19 82 TRP A O 1
ATOM 644 N N . GLU A 1 83 ? -1.538 -14.525 -2.936 1.00 94.88 83 GLU A N 1
ATOM 645 C CA . GLU A 1 83 ? -0.403 -14.125 -3.784 1.00 94.88 83 GLU A CA 1
ATOM 646 C C . GLU A 1 83 ? -0.585 -14.643 -5.214 1.00 94.88 83 GLU A C 1
ATOM 648 O O . GLU A 1 83 ? -0.480 -13.897 -6.193 1.00 94.88 83 GLU A O 1
ATOM 653 N N . GLN A 1 84 ? -0.961 -15.920 -5.336 1.00 93.75 84 GLN A N 1
ATOM 654 C CA . GLN A 1 84 ? -1.247 -16.545 -6.622 1.00 93.75 84 GLN A CA 1
ATOM 655 C C . GLN A 1 84 ? -2.536 -15.990 -7.235 1.00 93.75 84 GLN A C 1
ATOM 657 O O . GLN A 1 84 ? -2.588 -15.736 -8.442 1.00 93.75 84 GLN A O 1
ATOM 662 N N . GLN A 1 85 ? -3.571 -15.770 -6.419 1.00 93.69 85 GLN A N 1
ATOM 663 C CA . GLN A 1 85 ? -4.857 -15.257 -6.890 1.00 93.69 85 GLN A CA 1
ATOM 664 C C . GLN A 1 85 ? -4.737 -13.854 -7.497 1.00 93.69 85 GLN A C 1
ATOM 666 O O . GLN A 1 85 ? -5.355 -13.569 -8.526 1.00 93.69 85 GLN A O 1
ATOM 671 N N . PHE A 1 86 ? -3.963 -12.973 -6.863 1.00 94.50 86 PHE A N 1
A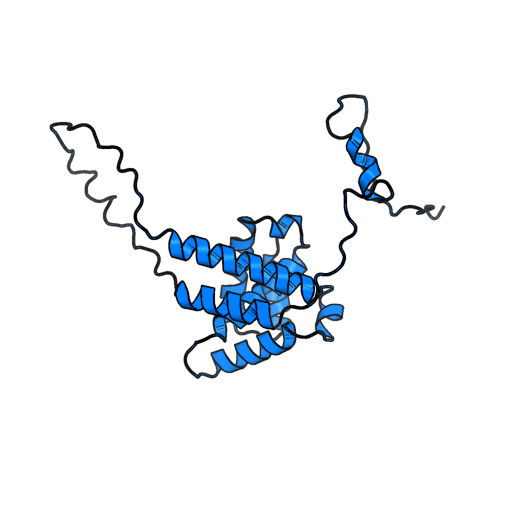TOM 672 C CA . PHE A 1 86 ? -3.836 -11.577 -7.275 1.00 94.50 86 PHE A CA 1
ATOM 673 C C . PHE A 1 86 ? -2.553 -11.273 -8.047 1.00 94.50 86 PHE A C 1
ATOM 675 O O . PHE A 1 86 ? -2.407 -10.138 -8.493 1.00 94.50 86 PHE A O 1
ATOM 682 N N . GLN A 1 87 ? -1.672 -12.258 -8.263 1.00 94.69 87 GLN A N 1
ATOM 683 C CA . GLN A 1 87 ? -0.392 -12.088 -8.967 1.00 94.69 87 GLN A CA 1
ATOM 684 C C . GLN A 1 87 ? 0.438 -10.948 -8.352 1.00 94.69 87 GLN A C 1
ATOM 686 O O . GLN A 1 87 ? 0.930 -10.055 -9.048 1.00 94.69 87 GLN A O 1
ATOM 691 N N . ALA A 1 88 ? 0.513 -10.952 -7.024 1.00 94.62 88 ALA A N 1
ATOM 692 C CA . ALA A 1 88 ? 1.205 -9.963 -6.210 1.00 94.62 88 ALA A CA 1
ATOM 693 C C . ALA A 1 88 ? 1.967 -10.677 -5.091 1.00 94.62 88 ALA A C 1
ATOM 695 O O . ALA A 1 88 ? 1.609 -11.791 -4.719 1.00 94.62 88 ALA A O 1
ATOM 696 N N . HIS A 1 89 ? 3.003 -10.033 -4.566 1.00 94.25 89 HIS A N 1
ATOM 697 C CA . HIS A 1 89 ? 3.882 -10.618 -3.560 1.00 94.25 89 HIS A CA 1
ATOM 698 C C . HIS A 1 89 ? 3.826 -9.828 -2.258 1.00 94.25 89 HIS A C 1
ATOM 700 O O . HIS A 1 89 ? 3.694 -8.600 -2.293 1.00 94.25 89 HIS A O 1
ATOM 706 N N . LEU A 1 90 ? 3.949 -10.520 -1.126 1.00 94.81 90 LEU A N 1
ATOM 707 C CA . LEU A 1 90 ? 3.967 -9.909 0.203 1.00 94.81 90 LEU A CA 1
ATOM 708 C C . LEU A 1 90 ? 5.003 -8.789 0.329 1.00 94.81 90 LEU A C 1
ATOM 710 O O . LEU A 1 90 ? 4.682 -7.707 0.818 1.00 94.81 90 LEU A O 1
ATOM 714 N N . GLU A 1 91 ? 6.209 -9.003 -0.192 1.00 94.75 91 GLU A N 1
ATOM 715 C CA . GLU A 1 91 ? 7.310 -8.042 -0.070 1.00 94.75 91 GLU A CA 1
ATOM 716 C C . GLU A 1 91 ? 6.982 -6.721 -0.788 1.00 94.75 91 GLU A C 1
ATOM 718 O O . GLU A 1 91 ? 7.357 -5.635 -0.343 1.00 94.75 91 GLU A O 1
ATOM 723 N N . ASP A 1 92 ? 6.229 -6.794 -1.890 1.00 94.56 92 ASP A N 1
ATOM 724 C CA . ASP A 1 92 ? 5.788 -5.611 -2.625 1.00 94.56 92 ASP A CA 1
ATOM 725 C C . ASP A 1 92 ? 4.702 -4.844 -1.847 1.00 94.56 92 ASP A C 1
ATOM 727 O O . ASP A 1 92 ? 4.683 -3.611 -1.858 1.00 94.56 92 ASP A O 1
ATOM 731 N N . LEU A 1 93 ? 3.808 -5.554 -1.147 1.00 95.75 93 LEU A N 1
ATOM 732 C CA . LEU A 1 93 ? 2.780 -4.949 -0.292 1.00 95.75 93 LEU A CA 1
ATOM 733 C C . LEU A 1 93 ? 3.410 -4.221 0.900 1.00 95.75 93 LEU A C 1
ATOM 735 O O . LEU A 1 93 ? 3.002 -3.096 1.198 1.00 95.75 93 LEU A O 1
ATOM 739 N N . GLU A 1 94 ? 4.404 -4.828 1.548 1.00 95.25 94 GLU A N 1
ATOM 740 C CA . GLU A 1 94 ? 5.158 -4.227 2.655 1.00 95.25 94 GLU A CA 1
ATOM 741 C C . GLU A 1 94 ? 5.924 -2.984 2.194 1.00 95.25 94 GLU A C 1
ATOM 743 O O . GLU A 1 94 ? 5.803 -1.918 2.805 1.00 95.25 94 GLU A O 1
ATOM 748 N N . ALA A 1 95 ? 6.629 -3.062 1.062 1.00 94.75 95 ALA A N 1
ATOM 749 C CA . ALA A 1 95 ? 7.345 -1.922 0.497 1.00 94.75 95 ALA A CA 1
ATOM 750 C C . ALA A 1 95 ? 6.402 -0.750 0.164 1.00 94.75 95 ALA A C 1
ATOM 752 O O . ALA A 1 95 ? 6.676 0.401 0.524 1.00 94.75 95 ALA A O 1
ATOM 753 N N . ILE A 1 96 ? 5.252 -1.035 -0.461 1.00 96.12 96 ILE A N 1
ATOM 754 C CA . ILE A 1 96 ? 4.201 -0.036 -0.696 1.00 96.12 96 ILE A CA 1
ATOM 755 C C . ILE A 1 96 ? 3.717 0.543 0.634 1.00 96.12 96 ILE A C 1
ATOM 757 O O . ILE A 1 96 ? 3.576 1.762 0.754 1.00 96.12 96 ILE A O 1
ATOM 761 N N . ALA A 1 97 ? 3.479 -0.299 1.639 1.00 96.69 97 ALA A N 1
ATOM 762 C CA . ALA A 1 97 ? 2.974 0.147 2.925 1.00 96.69 97 ALA A CA 1
ATOM 763 C C . ALA A 1 97 ? 3.937 1.098 3.629 1.00 96.69 97 ALA A C 1
ATOM 765 O O . ALA A 1 97 ? 3.517 2.155 4.100 1.00 96.69 97 ALA A O 1
ATOM 766 N N . HIS A 1 98 ? 5.231 0.788 3.613 1.00 96.50 98 HIS A N 1
ATOM 767 C CA . HIS A 1 98 ? 6.265 1.654 4.160 1.00 96.50 98 HIS A CA 1
ATOM 768 C C . HIS A 1 98 ? 6.266 3.037 3.517 1.00 96.50 98 HIS A C 1
ATOM 770 O O . HIS A 1 98 ? 6.238 4.035 4.240 1.00 96.50 98 HIS A O 1
ATOM 776 N N . VAL A 1 99 ? 6.247 3.097 2.185 1.00 96.69 99 VAL A N 1
ATOM 777 C CA . VAL A 1 99 ? 6.235 4.359 1.429 1.00 96.69 99 VAL A CA 1
ATOM 778 C C . VAL A 1 99 ? 4.951 5.152 1.689 1.00 96.69 99 VAL A C 1
ATOM 780 O O . VAL A 1 99 ? 4.990 6.373 1.848 1.00 96.69 99 VAL A O 1
ATOM 783 N N . MET A 1 100 ? 3.804 4.474 1.760 1.00 96.31 100 MET A N 1
ATOM 784 C CA . MET A 1 100 ? 2.519 5.122 2.023 1.00 96.31 100 MET A CA 1
ATOM 785 C C . MET A 1 100 ? 2.431 5.671 3.449 1.00 96.31 100 MET A C 1
ATOM 787 O O . MET A 1 100 ? 1.940 6.783 3.637 1.00 96.31 100 MET A O 1
ATOM 791 N N . VAL A 1 101 ? 2.933 4.943 4.449 1.00 95.44 101 VAL A N 1
ATOM 792 C CA . VAL A 1 101 ? 2.997 5.427 5.837 1.00 95.44 101 VAL A CA 1
ATOM 793 C C . VAL A 1 101 ? 3.948 6.619 5.951 1.00 95.44 101 VAL A C 1
ATOM 795 O O . VAL A 1 101 ? 3.578 7.619 6.565 1.00 95.44 101 VAL A O 1
ATOM 798 N N . ASP A 1 102 ? 5.111 6.586 5.294 1.00 95.06 102 ASP A N 1
ATOM 799 C CA . ASP A 1 102 ? 6.050 7.717 5.287 1.00 95.06 102 ASP A CA 1
ATOM 800 C C . ASP A 1 102 ? 5.422 8.967 4.645 1.00 95.06 102 ASP A C 1
ATOM 802 O O . ASP A 1 102 ? 5.536 10.070 5.185 1.00 95.06 102 ASP A O 1
ATOM 806 N N . LEU A 1 103 ? 4.672 8.801 3.549 1.00 94.12 103 LEU A N 1
ATOM 807 C CA . LEU A 1 103 ? 3.913 9.889 2.926 1.00 94.12 103 LEU A CA 1
ATOM 808 C C . LEU A 1 103 ? 2.876 10.494 3.891 1.00 94.12 103 LEU A C 1
ATOM 810 O O . LEU A 1 103 ? 2.691 11.715 3.921 1.00 94.12 103 LEU A O 1
ATOM 814 N N . LEU A 1 104 ? 2.183 9.660 4.673 1.00 92.69 104 LEU A N 1
ATOM 815 C CA . LEU A 1 104 ? 1.207 10.123 5.664 1.00 92.69 104 LEU A CA 1
ATOM 816 C C . LEU A 1 104 ? 1.881 10.859 6.829 1.00 92.69 104 LEU A C 1
ATOM 818 O O . LEU A 1 104 ? 1.378 11.910 7.230 1.00 92.69 104 LEU A O 1
ATOM 822 N N . ILE A 1 105 ? 3.023 10.367 7.322 1.00 91.88 105 ILE A N 1
ATOM 823 C CA . ILE A 1 105 ? 3.827 11.031 8.362 1.00 91.88 105 ILE A CA 1
ATOM 824 C C . ILE A 1 105 ? 4.276 12.411 7.879 1.00 91.88 105 ILE A C 1
ATOM 826 O O . ILE A 1 105 ? 4.052 13.402 8.574 1.00 91.88 105 ILE A O 1
ATOM 830 N N . GLN A 1 106 ? 4.833 12.497 6.666 1.00 90.44 106 GLN A N 1
ATOM 831 C CA . GLN A 1 106 ? 5.257 13.768 6.073 1.00 90.44 106 GLN A CA 1
ATOM 832 C C . GLN A 1 106 ? 4.101 14.772 6.039 1.00 90.44 106 GLN A C 1
ATOM 834 O O . GLN A 1 106 ? 4.247 15.907 6.489 1.00 90.44 106 GLN A O 1
ATOM 839 N N . ARG A 1 107 ? 2.912 14.354 5.587 1.00 86.44 107 ARG A N 1
ATOM 840 C CA . ARG A 1 107 ? 1.743 15.2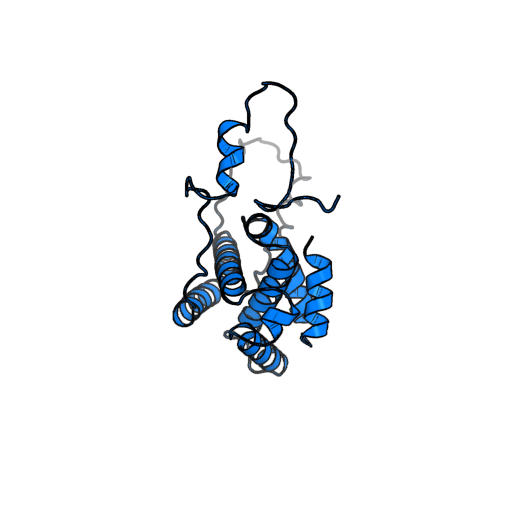45 5.571 1.00 86.44 107 ARG A CA 1
ATOM 841 C C . ARG A 1 107 ? 1.257 15.638 6.958 1.00 86.44 107 ARG A C 1
ATOM 843 O O . ARG A 1 107 ? 0.838 16.779 7.143 1.00 86.44 107 ARG A O 1
ATOM 850 N N . ALA A 1 108 ? 1.305 14.724 7.919 1.00 83.81 108 ALA A N 1
ATOM 851 C CA . ALA A 1 108 ? 0.898 15.005 9.287 1.00 83.81 108 ALA A CA 1
ATOM 852 C C . ALA A 1 108 ? 1.840 16.009 9.975 1.00 83.81 108 ALA A C 1
ATOM 854 O O . ALA A 1 108 ? 1.394 16.800 10.798 1.00 83.81 108 ALA A O 1
ATOM 855 N N . GLN A 1 109 ? 3.118 16.037 9.588 1.00 75.88 109 GLN A N 1
ATOM 856 C CA . GLN A 1 109 ? 4.104 17.003 10.080 1.00 75.88 109 GLN A CA 1
ATOM 857 C C . GLN A 1 109 ? 3.992 18.380 9.400 1.00 75.88 109 GLN A C 1
ATOM 859 O O . GLN A 1 109 ? 4.255 19.403 10.032 1.00 75.88 109 GLN A O 1
ATOM 864 N N . THR A 1 110 ? 3.545 18.445 8.137 1.00 59.78 110 THR A N 1
ATOM 865 C CA . T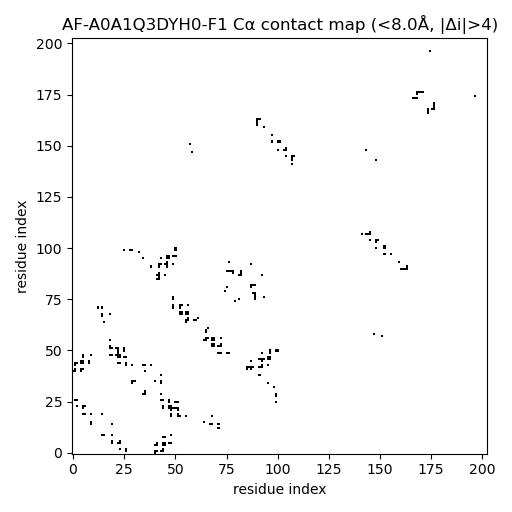HR A 1 110 ? 3.427 19.712 7.379 1.00 59.78 110 THR A CA 1
ATOM 866 C C . THR A 1 110 ? 2.358 20.693 7.883 1.00 59.78 110 THR A C 1
ATOM 868 O O . THR A 1 110 ? 2.248 21.792 7.348 1.00 59.78 110 THR A O 1
ATOM 871 N N . THR A 1 111 ? 1.586 20.358 8.922 1.00 54.12 111 THR A N 1
ATOM 872 C CA . THR A 1 111 ? 0.652 21.304 9.561 1.00 54.12 111 THR A CA 1
ATOM 873 C C . THR A 1 111 ? 1.340 22.303 10.496 1.00 54.12 111 THR A C 1
ATOM 875 O O . THR A 1 111 ? 0.674 23.178 11.050 1.00 54.12 111 THR A O 1
ATOM 878 N N . ALA A 1 112 ? 2.661 22.212 10.679 1.00 48.91 112 ALA A N 1
ATOM 879 C CA . ALA A 1 112 ? 3.435 23.311 11.237 1.00 48.91 112 ALA A CA 1
ATOM 880 C C . ALA A 1 112 ? 3.401 24.487 10.247 1.00 48.91 112 ALA A C 1
ATOM 882 O O . ALA A 1 112 ? 4.108 24.479 9.241 1.00 48.91 112 ALA A O 1
ATOM 883 N N . ASN A 1 113 ? 2.546 25.474 10.536 1.00 49.72 113 ASN A N 1
ATOM 884 C CA . ASN A 1 113 ? 2.496 26.803 9.925 1.00 49.72 113 ASN A CA 1
ATOM 885 C C . ASN A 1 113 ? 3.915 27.337 9.648 1.00 49.72 113 ASN A C 1
ATOM 887 O O . ASN A 1 113 ? 4.530 27.991 10.485 1.00 49.72 113 ASN A O 1
ATOM 891 N N . THR A 1 114 ? 4.436 27.076 8.456 1.00 47.91 114 THR A N 1
ATOM 892 C CA . THR A 1 114 ? 5.613 27.748 7.908 1.00 47.91 114 THR A CA 1
ATOM 893 C C . THR A 1 114 ? 5.165 28.460 6.649 1.00 47.91 114 THR A C 1
ATOM 895 O O . THR A 1 114 ? 5.622 28.208 5.542 1.00 47.91 114 THR A O 1
ATOM 898 N N . SER A 1 115 ? 4.219 29.380 6.820 1.00 44.44 115 SER A N 1
ATOM 899 C CA . SER A 1 115 ? 4.070 30.454 5.852 1.00 44.44 115 SER A CA 1
ATOM 900 C C . SER A 1 115 ? 5.390 31.231 5.848 1.00 44.44 115 SER A C 1
ATOM 902 O O . SER A 1 115 ? 5.724 31.818 6.881 1.00 44.44 115 SER A O 1
ATOM 904 N N . PRO A 1 116 ? 6.115 31.370 4.725 1.00 45.72 116 PRO A N 1
ATOM 905 C CA . PRO A 1 116 ? 6.713 32.659 4.478 1.00 45.72 116 PRO A CA 1
ATOM 906 C C . PRO A 1 116 ? 5.509 33.561 4.222 1.00 45.72 116 PRO A C 1
ATOM 908 O O . PRO A 1 116 ? 4.993 33.642 3.109 1.00 45.72 116 PRO A O 1
ATOM 911 N N . ALA A 1 117 ? 4.979 34.185 5.273 1.00 47.50 117 ALA A N 1
ATOM 912 C CA . ALA A 1 117 ? 4.214 35.392 5.054 1.00 47.50 117 ALA A CA 1
ATOM 913 C C . ALA A 1 117 ? 5.198 36.338 4.365 1.00 47.50 117 ALA A C 1
ATOM 915 O O . ALA A 1 117 ? 6.060 36.921 5.016 1.00 47.50 117 ALA A O 1
ATOM 916 N N . THR A 1 118 ? 5.137 36.429 3.035 1.00 56.28 118 THR A N 1
ATOM 917 C CA . THR A 1 118 ? 5.702 37.573 2.334 1.00 56.28 118 THR A CA 1
ATOM 918 C C . THR A 1 118 ? 5.084 38.782 3.023 1.00 56.28 118 THR A C 1
ATOM 920 O O . THR A 1 118 ? 3.849 38.883 3.009 1.00 56.28 118 THR A O 1
ATOM 923 N N . PRO A 1 119 ? 5.871 39.642 3.694 1.00 50.47 119 PRO A N 1
ATOM 924 C CA . PRO A 1 119 ? 5.315 40.825 4.317 1.00 50.47 119 PRO A CA 1
ATOM 925 C C . PRO A 1 119 ? 4.617 41.597 3.205 1.00 50.47 119 PRO A C 1
ATOM 927 O O . PRO A 1 119 ? 5.239 42.034 2.236 1.00 50.47 119 PRO A O 1
ATOM 930 N 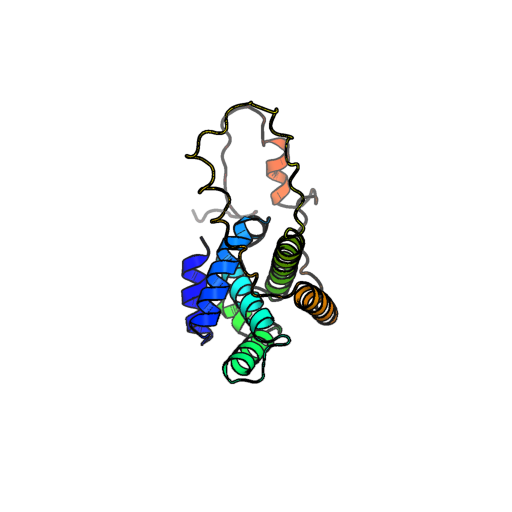N . SER A 1 120 ? 3.29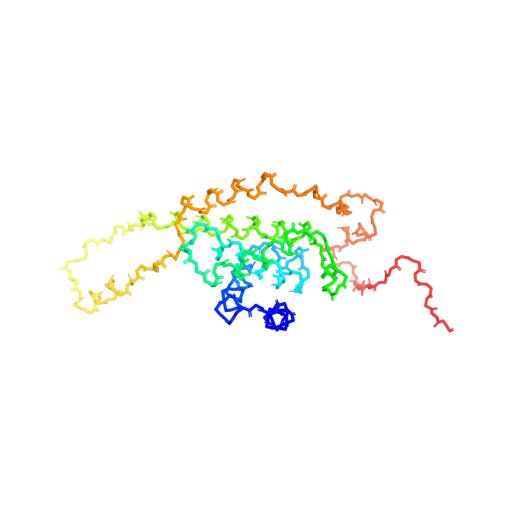1 41.662 3.289 1.00 49.38 120 SER A N 1
ATOM 931 C CA . SER A 1 120 ? 2.516 42.475 2.370 1.00 49.38 120 SER A CA 1
ATOM 932 C C . SER A 1 120 ? 2.960 43.906 2.623 1.00 49.38 120 SER A C 1
ATOM 934 O O . SER A 1 120 ? 2.865 44.388 3.751 1.00 49.38 120 SER A O 1
ATOM 936 N N . SER A 1 121 ? 3.515 44.542 1.590 1.00 48.09 121 SER A N 1
ATOM 937 C CA . SER A 1 121 ? 3.878 45.957 1.612 1.00 48.09 121 SER A CA 1
ATOM 938 C C . SER A 1 121 ? 2.724 46.761 2.230 1.00 48.09 121 SER A C 1
ATOM 940 O O . SER A 1 121 ? 1.570 46.481 1.882 1.00 48.09 121 SER A O 1
ATOM 942 N N . PRO A 1 122 ? 2.983 47.701 3.158 1.00 44.97 122 PRO A N 1
ATOM 943 C CA . PRO A 1 122 ? 1.933 48.455 3.828 1.00 44.97 122 PRO A CA 1
ATOM 944 C C . PRO A 1 122 ? 1.242 49.359 2.804 1.00 44.97 122 PRO A C 1
ATOM 946 O O . PRO A 1 122 ? 1.637 50.499 2.577 1.00 44.97 122 PRO A O 1
ATOM 949 N N . SER A 1 123 ? 0.217 48.832 2.138 1.00 52.41 123 SER A N 1
ATOM 950 C CA . SER A 1 123 ? -0.660 49.626 1.292 1.00 52.41 123 SER A CA 1
ATOM 951 C C . SER A 1 123 ? -1.686 50.313 2.203 1.00 52.41 123 SER A C 1
ATOM 953 O O . SER A 1 123 ? -2.380 49.614 2.945 1.00 52.41 123 SER A O 1
ATOM 955 N N . PRO A 1 124 ? -1.813 51.653 2.187 1.00 55.31 124 PRO A N 1
ATOM 956 C CA . PRO A 1 124 ? -2.643 52.389 3.146 1.00 55.31 124 PRO A CA 1
ATOM 957 C C . PRO A 1 124 ? -4.158 52.133 3.048 1.00 55.31 124 PRO A C 1
ATOM 959 O O . PRO A 1 124 ? -4.908 52.654 3.873 1.00 55.31 124 PRO A O 1
ATOM 962 N N . HIS A 1 125 ? -4.641 51.370 2.059 1.00 49.16 125 HIS A N 1
ATOM 963 C CA . HIS A 1 125 ? -6.073 51.178 1.798 1.00 49.16 125 HIS A CA 1
ATOM 964 C C . HIS A 1 125 ? -6.429 49.701 1.553 1.00 49.16 125 HIS A C 1
ATOM 966 O O . HIS A 1 125 ? -6.447 49.250 0.405 1.00 49.16 125 HIS A O 1
ATOM 972 N N . PRO A 1 126 ? -6.748 48.915 2.599 1.00 51.28 126 PRO A N 1
ATOM 973 C CA . PRO A 1 126 ? -7.294 47.581 2.400 1.00 51.28 126 PRO A CA 1
ATOM 974 C C . PRO A 1 126 ? -8.716 47.679 1.826 1.00 51.28 126 PRO A C 1
ATOM 976 O O . PRO A 1 126 ? -9.633 48.196 2.462 1.00 51.28 126 PRO A O 1
ATOM 979 N N . SER A 1 127 ? -8.913 47.161 0.611 1.00 51.94 127 SER A N 1
ATOM 980 C CA . SER A 1 127 ? -10.254 46.948 0.058 1.00 51.94 127 SER A CA 1
ATOM 981 C C . SER A 1 127 ? -11.009 45.901 0.898 1.00 51.94 127 SER A C 1
ATOM 983 O O . SER A 1 127 ? -10.490 44.797 1.085 1.00 51.94 127 SER A O 1
ATOM 985 N N . PRO A 1 128 ? -12.257 46.164 1.330 1.00 56.81 128 PRO A N 1
ATOM 986 C CA . PRO A 1 128 ? -13.031 45.277 2.213 1.00 56.81 128 PRO A CA 1
ATOM 987 C C . PRO A 1 128 ? -13.428 43.928 1.582 1.00 56.81 128 PRO A C 1
ATOM 989 O O . PRO A 1 128 ? -14.026 43.082 2.239 1.00 56.81 128 PRO A O 1
ATOM 992 N N . ARG A 1 129 ? -13.088 43.694 0.308 1.00 51.12 129 ARG A N 1
ATOM 993 C CA . ARG A 1 129 ? -13.490 42.499 -0.446 1.00 51.12 129 ARG A CA 1
ATOM 994 C C . ARG A 1 129 ? -12.596 41.271 -0.209 1.00 51.12 129 ARG A C 1
ATOM 996 O O . ARG A 1 129 ? -13.051 40.161 -0.453 1.00 51.12 129 ARG A O 1
ATOM 1003 N N . ASN A 1 130 ? -11.371 41.446 0.298 1.00 51.16 130 ASN A N 1
ATOM 1004 C CA . ASN A 1 130 ? -10.404 40.345 0.467 1.00 51.16 130 ASN A CA 1
ATOM 1005 C C . ASN A 1 130 ? -10.355 39.729 1.876 1.00 51.16 130 ASN A C 1
ATOM 1007 O O . ASN A 1 130 ? -9.722 38.694 2.055 1.00 51.16 130 ASN A O 1
ATOM 1011 N N . ALA A 1 131 ? -11.046 40.302 2.867 1.00 51.16 131 ALA A N 1
ATOM 1012 C CA . ALA A 1 131 ? -11.038 39.784 4.241 1.00 51.16 131 ALA A CA 1
ATOM 1013 C C . ALA A 1 131 ? -11.801 38.452 4.415 1.00 51.16 131 ALA A C 1
ATOM 1015 O O . ALA A 1 131 ? -11.630 37.774 5.422 1.00 51.16 131 ALA A O 1
ATOM 1016 N N . TYR A 1 132 ? -12.628 38.063 3.439 1.00 47.28 132 TYR A N 1
ATOM 1017 C CA . TYR A 1 132 ? -13.451 36.849 3.512 1.00 47.28 132 TYR A CA 1
ATOM 1018 C C . TYR A 1 132 ? -12.798 35.594 2.910 1.00 47.28 132 TYR A C 1
ATOM 1020 O O . TYR A 1 132 ? -13.297 34.497 3.140 1.00 47.28 132 TYR A O 1
ATOM 1028 N N . LEU A 1 133 ? -11.698 35.711 2.152 1.00 48.66 133 LEU A N 1
ATOM 1029 C CA . LEU A 1 133 ? -11.050 34.542 1.531 1.00 48.66 133 LEU A CA 1
ATOM 1030 C C . LEU A 1 133 ? -10.015 33.853 2.430 1.00 48.66 133 LEU A C 1
ATOM 1032 O O . LEU A 1 133 ? -9.705 32.686 2.209 1.00 48.66 133 LEU A O 1
ATOM 1036 N N . SER A 1 134 ? -9.503 34.533 3.454 1.00 48.50 134 SER A N 1
ATOM 1037 C CA . SER A 1 134 ? -8.491 33.992 4.370 1.00 48.50 134 SER A CA 1
ATOM 1038 C C . SER A 1 134 ? -9.070 33.219 5.563 1.00 48.50 134 SER A C 1
ATOM 1040 O O . SER A 1 134 ? -8.310 32.590 6.291 1.00 48.50 134 SER A O 1
ATOM 1042 N N . SER A 1 135 ? -10.393 33.214 5.764 1.00 47.56 135 SER A N 1
ATOM 1043 C CA . SER A 1 135 ? -11.046 32.562 6.913 1.00 47.56 135 SER A CA 1
ATOM 1044 C C . SER A 1 135 ? -11.722 31.216 6.604 1.00 47.56 135 SER A C 1
ATOM 1046 O O . SER A 1 135 ? -12.270 30.599 7.513 1.00 47.56 135 SER A O 1
ATOM 1048 N N . ILE A 1 136 ? -11.672 30.725 5.355 1.00 45.19 136 ILE A N 1
ATOM 1049 C CA . ILE A 1 136 ? -12.359 29.483 4.924 1.00 45.19 136 ILE A CA 1
ATOM 1050 C C . ILE A 1 136 ? -11.378 28.317 4.671 1.00 45.19 136 ILE A C 1
ATOM 1052 O O . ILE A 1 136 ? -11.753 27.272 4.147 1.00 45.19 136 ILE A O 1
ATOM 1056 N N . GLN A 1 137 ? -10.112 28.413 5.083 1.00 45.12 137 GLN A N 1
ATOM 1057 C CA . GLN A 1 137 ? -9.271 27.214 5.159 1.00 45.12 137 GLN A CA 1
ATOM 1058 C C . GLN A 1 137 ? -9.585 26.459 6.452 1.00 45.12 137 GLN A C 1
ATOM 1060 O O . GLN A 1 137 ? -8.919 26.612 7.471 1.00 45.12 137 GLN A O 1
ATOM 1065 N N . SER A 1 138 ? -10.628 25.626 6.408 1.00 44.09 138 SER A N 1
ATOM 1066 C CA . SER A 1 138 ? -10.772 24.532 7.363 1.00 44.09 138 SER A CA 1
ATOM 1067 C C . SER A 1 138 ? -9.505 23.683 7.273 1.00 44.09 138 SER A C 1
ATOM 1069 O O . SER A 1 138 ? -9.287 23.023 6.252 1.00 44.09 138 SER A O 1
ATOM 1071 N N . ASN A 1 139 ? -8.660 23.723 8.305 1.00 46.16 139 ASN A N 1
ATOM 1072 C CA . ASN A 1 139 ? -7.553 22.784 8.434 1.00 46.16 139 ASN A CA 1
ATOM 1073 C C . ASN A 1 139 ? -8.119 21.373 8.225 1.00 46.16 139 ASN A C 1
ATOM 1075 O O . ASN A 1 139 ? -9.063 21.007 8.933 1.00 46.16 139 ASN A O 1
ATOM 1079 N N . PRO A 1 140 ? -7.620 20.586 7.253 1.00 51.59 140 PRO A N 1
ATOM 1080 C CA . PRO A 1 140 ? -8.048 19.207 7.134 1.00 51.59 140 PRO A CA 1
ATOM 1081 C C . PRO A 1 140 ? -7.664 18.518 8.441 1.00 51.59 140 PRO A C 1
ATOM 1083 O O . PRO A 1 140 ? -6.482 18.401 8.761 1.00 51.59 140 PRO A O 1
ATOM 1086 N N . THR A 1 141 ? -8.661 18.105 9.222 1.00 53.81 141 THR A N 1
ATOM 1087 C CA . THR A 1 141 ? -8.454 17.222 10.364 1.00 53.81 141 THR A CA 1
ATOM 1088 C C . THR A 1 141 ? -7.855 15.942 9.807 1.00 53.81 141 THR A C 1
ATOM 1090 O O . THR A 1 141 ? -8.537 15.137 9.171 1.00 53.81 141 THR A O 1
ATOM 1093 N N . ASN A 1 142 ? -6.539 15.801 9.944 1.00 57.31 142 ASN A N 1
ATOM 1094 C CA . ASN A 1 142 ? -5.867 14.582 9.550 1.00 57.31 142 ASN A CA 1
ATOM 1095 C C . ASN A 1 142 ? -6.414 13.485 10.478 1.00 57.31 142 ASN A C 1
ATOM 1097 O O . ASN A 1 142 ? -6.299 13.632 11.695 1.00 57.31 142 ASN A O 1
ATOM 1101 N N . PRO A 1 143 ? -7.076 12.435 9.958 1.00 69.06 143 PRO A N 1
ATOM 1102 C CA . PRO A 1 143 ? -7.730 11.443 10.810 1.00 69.06 143 PRO A CA 1
ATOM 1103 C C . PRO A 1 143 ? -6.727 10.587 11.595 1.00 69.06 143 PRO A C 1
ATOM 1105 O O . PRO A 1 143 ? -7.135 9.827 12.466 1.00 69.06 143 PRO A O 1
ATOM 1108 N N . PHE A 1 144 ? -5.434 10.702 11.282 1.00 77.44 144 PHE A N 1
ATOM 1109 C CA . PHE A 1 144 ? -4.359 9.934 11.887 1.00 77.44 144 PHE A CA 1
ATOM 1110 C C . PHE A 1 144 ? -3.432 10.837 12.694 1.00 77.44 144 PHE A C 1
ATOM 1112 O O . PHE A 1 144 ? -3.004 11.891 12.216 1.00 77.44 144 PHE A O 1
ATOM 1119 N N . ASN A 1 145 ? -3.104 10.393 13.906 1.00 86.69 145 ASN A N 1
ATOM 1120 C CA . ASN A 1 145 ? -2.115 11.042 14.753 1.00 86.69 145 ASN A CA 1
ATOM 1121 C C . ASN A 1 145 ? -0.699 10.706 14.244 1.00 86.69 145 ASN A C 1
ATOM 1123 O O . ASN A 1 145 ? -0.400 9.547 13.956 1.00 86.69 145 ASN A O 1
ATOM 1127 N N . THR A 1 146 ? 0.178 11.707 14.136 1.00 89.19 146 THR A N 1
ATOM 1128 C CA . THR A 1 146 ? 1.575 11.524 13.710 1.00 89.19 146 THR A CA 1
ATOM 1129 C C . THR A 1 146 ? 2.310 10.499 14.573 1.00 89.19 146 THR A C 1
ATOM 1131 O O . THR A 1 146 ? 2.989 9.632 14.029 1.00 89.19 146 THR A O 1
ATOM 1134 N N . ASP A 1 147 ? 2.132 10.537 15.897 1.00 90.19 147 ASP A N 1
ATOM 1135 C CA . ASP A 1 147 ? 2.801 9.608 16.817 1.00 90.19 147 ASP A CA 1
ATOM 1136 C C . ASP A 1 147 ? 2.322 8.169 16.600 1.00 90.19 147 ASP A C 1
ATOM 1138 O O . ASP A 1 147 ? 3.119 7.232 16.608 1.00 90.19 147 ASP A O 1
ATOM 1142 N N . GLN A 1 148 ? 1.026 7.993 16.324 1.00 91.56 148 GLN A N 1
ATOM 1143 C CA . GLN A 1 148 ? 0.446 6.693 15.981 1.00 91.56 148 GLN A CA 1
ATOM 1144 C C . GLN A 1 148 ? 1.053 6.144 14.683 1.00 91.56 148 GLN A C 1
ATOM 1146 O O . GLN A 1 148 ? 1.389 4.965 14.621 1.00 91.56 148 GLN A O 1
ATOM 1151 N N . LEU A 1 149 ? 1.243 6.986 13.662 1.00 93.31 149 LEU A N 1
ATOM 1152 C CA . LEU A 1 149 ? 1.867 6.576 12.399 1.00 93.31 149 LEU A CA 1
ATOM 1153 C C . LEU A 1 149 ? 3.348 6.212 12.573 1.00 93.31 149 LEU A C 1
ATOM 1155 O O . LEU A 1 149 ? 3.810 5.248 11.968 1.00 93.31 149 LEU A O 1
ATOM 1159 N N . ILE A 1 150 ? 4.084 6.945 13.414 1.00 93.50 150 ILE A N 1
ATOM 1160 C CA . ILE A 1 150 ? 5.483 6.626 13.736 1.00 93.50 150 ILE A CA 1
ATOM 1161 C C . ILE A 1 150 ? 5.566 5.283 14.471 1.00 93.50 150 ILE A C 1
ATOM 1163 O O . ILE A 1 150 ? 6.378 4.439 14.101 1.00 93.50 150 ILE A O 1
ATOM 1167 N N . ARG A 1 151 ? 4.705 5.042 15.468 1.00 94.75 151 ARG A N 1
ATOM 1168 C CA . ARG A 1 151 ? 4.650 3.747 16.169 1.00 94.75 151 ARG A CA 1
ATOM 1169 C C . ARG A 1 151 ? 4.266 2.604 15.237 1.00 94.75 151 ARG A C 1
ATOM 1171 O O . ARG A 1 151 ? 4.897 1.554 15.294 1.00 94.75 151 ARG A O 1
ATOM 1178 N N . LEU A 1 152 ? 3.299 2.823 14.344 1.00 94.50 152 LEU A N 1
ATOM 1179 C CA . LEU A 1 152 ? 2.944 1.853 13.310 1.00 94.50 152 LEU A CA 1
ATOM 1180 C C . LEU A 1 152 ? 4.148 1.541 12.415 1.00 94.50 152 LEU A C 1
ATOM 1182 O O . LEU A 1 152 ? 4.429 0.377 12.156 1.00 94.50 152 LEU A O 1
ATOM 1186 N N . LYS A 1 153 ? 4.894 2.564 11.984 1.00 95.44 153 LYS A N 1
ATOM 1187 C CA . LYS A 1 153 ? 6.098 2.390 11.164 1.00 95.44 153 LYS A CA 1
ATOM 1188 C C . LYS A 1 153 ? 7.169 1.567 11.877 1.00 95.44 153 LYS A C 1
ATOM 1190 O O . LYS A 1 153 ? 7.833 0.764 11.231 1.00 95.44 153 LYS A O 1
ATOM 1195 N N . ILE A 1 154 ? 7.348 1.771 13.182 1.00 95.12 154 ILE A N 1
ATOM 1196 C CA . ILE A 1 154 ? 8.268 0.970 14.000 1.00 95.12 154 ILE A CA 1
ATOM 1197 C C . ILE A 1 154 ? 7.782 -0.480 14.056 1.00 95.12 154 ILE A C 1
ATOM 1199 O O . ILE A 1 154 ? 8.547 -1.371 13.710 1.00 95.12 154 ILE A O 1
ATOM 1203 N N . ALA A 1 155 ? 6.507 -0.704 14.384 1.00 93.81 155 ALA A N 1
ATOM 1204 C CA . ALA A 1 155 ? 5.929 -2.044 14.466 1.00 93.81 155 ALA A CA 1
ATOM 1205 C C . ALA A 1 155 ? 6.036 -2.814 13.138 1.00 93.81 155 ALA A C 1
ATOM 1207 O O . ALA A 1 155 ? 6.367 -3.993 13.140 1.00 93.81 155 ALA A O 1
ATOM 1208 N N . MET A 1 156 ? 5.825 -2.146 11.998 1.00 94.00 156 MET A N 1
ATOM 1209 C CA . MET A 1 156 ? 5.993 -2.766 10.679 1.00 94.00 156 MET A CA 1
ATOM 1210 C C . MET A 1 156 ? 7.424 -3.267 10.448 1.00 94.00 156 MET A C 1
ATOM 1212 O O . MET A 1 156 ? 7.603 -4.364 9.939 1.00 94.00 156 MET A O 1
ATOM 1216 N N . ARG A 1 157 ? 8.442 -2.502 10.869 1.00 91.94 157 ARG A N 1
ATOM 1217 C CA . ARG A 1 157 ? 9.856 -2.887 10.700 1.00 91.94 157 ARG A CA 1
ATOM 1218 C C . ARG A 1 157 ? 10.247 -4.130 11.499 1.00 91.94 157 ARG A C 1
ATOM 1220 O O . ARG A 1 157 ? 11.237 -4.766 11.161 1.00 91.94 157 ARG A O 1
ATOM 1227 N N . GLU A 1 158 ? 9.522 -4.452 12.568 1.00 90.81 158 GLU A N 1
ATOM 1228 C CA . GLU A 1 158 ? 9.792 -5.636 13.394 1.00 90.81 158 GLU A CA 1
ATOM 1229 C C . GLU A 1 158 ? 9.292 -6.930 12.739 1.00 90.81 158 GLU A C 1
ATOM 1231 O O . GLU A 1 158 ? 9.816 -8.004 13.031 1.00 90.81 158 GLU A O 1
ATOM 1236 N N . SER A 1 159 ? 8.293 -6.830 11.858 1.00 87.12 159 SER A N 1
ATOM 1237 C CA . SER A 1 159 ? 7.659 -7.964 11.178 1.00 87.12 159 SER A CA 1
ATOM 1238 C C . SER A 1 159 ? 7.975 -8.055 9.682 1.00 87.12 159 SER A C 1
ATOM 1240 O O . SER A 1 159 ? 7.380 -8.890 9.008 1.00 87.12 159 SER A O 1
ATOM 1242 N N . ASP A 1 160 ? 8.843 -7.183 9.162 1.00 87.25 160 ASP A N 1
ATOM 1243 C CA . ASP A 1 160 ? 9.168 -7.120 7.733 1.00 87.25 160 ASP A CA 1
ATOM 1244 C C . ASP A 1 160 ? 9.858 -8.397 7.244 1.00 87.25 160 ASP A C 1
ATOM 1246 O O . ASP A 1 160 ? 10.713 -8.978 7.924 1.00 87.25 160 ASP A O 1
ATOM 1250 N N . HIS A 1 161 ? 9.529 -8.784 6.015 1.00 89.19 161 HIS A N 1
ATOM 1251 C CA . HIS A 1 161 ? 10.205 -9.861 5.310 1.00 89.19 161 HIS A CA 1
ATOM 1252 C C . HIS A 1 161 ? 11.411 -9.334 4.523 1.00 89.19 161 HIS A C 1
ATOM 1254 O O . HIS A 1 161 ? 11.484 -8.159 4.150 1.00 89.19 161 HIS A O 1
ATOM 1260 N N . ASP A 1 162 ? 12.366 -10.224 4.234 1.00 85.12 162 ASP A N 1
ATOM 1261 C CA . ASP A 1 162 ? 13.511 -9.871 3.397 1.00 85.12 162 ASP A CA 1
ATOM 1262 C C . ASP A 1 162 ? 13.034 -9.371 2.023 1.00 85.12 162 ASP A C 1
ATOM 1264 O O . ASP A 1 162 ? 12.208 -10.029 1.376 1.00 85.12 162 ASP A O 1
ATOM 1268 N N . PRO A 1 163 ? 13.549 -8.223 1.542 1.00 80.56 163 PRO A N 1
ATOM 1269 C CA . PRO A 1 163 ? 13.095 -7.642 0.294 1.00 80.56 163 PRO A CA 1
ATOM 1270 C C . PRO A 1 163 ? 13.371 -8.594 -0.864 1.00 80.56 163 PRO A C 1
ATOM 1272 O O . PRO A 1 163 ? 14.456 -9.170 -0.992 1.00 80.56 163 PRO A O 1
ATOM 1275 N N . ARG A 1 164 ? 12.390 -8.713 -1.761 1.00 80.31 164 ARG A N 1
ATOM 1276 C CA . ARG A 1 164 ? 12.526 -9.540 -2.956 1.00 80.31 164 ARG A CA 1
ATOM 1277 C C . ARG A 1 164 ? 13.747 -9.088 -3.774 1.00 80.31 164 ARG A C 1
ATOM 1279 O O . ARG A 1 164 ? 13.842 -7.899 -4.097 1.00 80.31 164 ARG A O 1
ATOM 1286 N N . PRO A 1 165 ? 14.633 -10.010 -4.196 1.00 74.56 165 PRO A N 1
ATOM 1287 C CA . PRO A 1 165 ? 15.712 -9.676 -5.112 1.00 74.56 165 PRO A CA 1
ATOM 1288 C C . PRO A 1 165 ? 15.111 -9.184 -6.431 1.00 74.56 165 PRO A C 1
ATOM 1290 O O . PRO A 1 165 ? 14.443 -9.930 -7.153 1.00 74.56 165 PRO A O 1
ATOM 1293 N N . ARG A 1 166 ? 15.308 -7.897 -6.721 1.00 69.44 166 ARG A N 1
ATOM 1294 C CA . ARG A 1 166 ? 14.965 -7.291 -8.007 1.00 69.44 166 ARG A CA 1
ATOM 1295 C C . ARG A 1 166 ? 16.198 -7.328 -8.888 1.00 69.44 166 ARG A C 1
ATOM 1297 O O . ARG A 1 166 ? 17.275 -6.926 -8.454 1.00 69.44 166 ARG A O 1
ATOM 1304 N N . GLU A 1 167 ? 16.028 -7.810 -10.112 1.00 65.62 167 GLU A N 1
ATOM 1305 C CA . GLU A 1 167 ? 17.093 -7.794 -11.106 1.00 65.62 167 GLU A CA 1
ATOM 1306 C C . GLU A 1 167 ? 17.539 -6.344 -11.321 1.00 65.62 167 GLU A C 1
ATOM 1308 O O . GLU A 1 167 ? 16.722 -5.450 -11.573 1.00 65.62 167 GLU A O 1
ATOM 1313 N N . SER A 1 168 ? 18.825 -6.082 -11.093 1.00 56.47 168 SER A N 1
ATOM 1314 C CA . SER A 1 168 ? 19.315 -4.714 -11.075 1.00 56.47 168 SER A CA 1
ATOM 1315 C C . SER A 1 168 ? 19.444 -4.197 -12.507 1.00 56.47 168 SER A C 1
ATOM 1317 O O . SER A 1 168 ? 20.099 -4.802 -13.349 1.00 56.47 168 SER A O 1
ATOM 1319 N N . TRP A 1 169 ? 18.883 -3.018 -12.773 1.00 51.84 169 TRP A N 1
ATOM 1320 C CA . TRP A 1 169 ? 19.074 -2.302 -14.043 1.00 51.84 169 TRP A CA 1
ATOM 1321 C C . TRP A 1 169 ? 20.533 -1.885 -14.298 1.00 51.84 169 TRP A C 1
ATOM 1323 O O . TRP A 1 169 ? 20.858 -1.389 -15.376 1.00 51.84 169 TRP A O 1
ATOM 1333 N N . GLN A 1 170 ? 21.396 -2.000 -13.285 1.00 51.94 170 GLN A N 1
ATOM 1334 C CA . GLN A 1 170 ? 22.817 -1.672 -13.370 1.00 51.94 170 GLN A CA 1
ATOM 1335 C C . GLN A 1 170 ? 23.677 -2.877 -13.752 1.00 51.94 170 GLN A C 1
ATOM 1337 O O . GLN A 1 170 ? 24.862 -2.685 -14.013 1.00 51.94 170 GLN A O 1
ATOM 1342 N N . ASP A 1 171 ? 23.095 -4.076 -13.798 1.00 58.75 171 ASP A N 1
ATOM 1343 C CA . ASP A 1 171 ? 23.801 -5.274 -14.221 1.00 58.75 171 ASP A CA 1
ATOM 1344 C C . ASP A 1 171 ? 24.007 -5.216 -15.746 1.00 58.75 171 ASP A C 1
ATOM 1346 O O . ASP A 1 171 ? 23.015 -5.160 -16.485 1.00 58.75 171 ASP A O 1
ATOM 1350 N N . PRO A 1 172 ? 25.258 -5.161 -16.244 1.00 57.91 172 PRO A N 1
ATOM 1351 C CA . PRO A 1 172 ? 25.532 -5.088 -17.679 1.00 57.91 172 PRO A CA 1
ATOM 1352 C C . PRO A 1 172 ? 25.009 -6.307 -18.450 1.00 57.91 172 PRO A C 1
ATOM 1354 O O . PRO A 1 172 ? 24.776 -6.193 -19.652 1.00 57.91 172 PRO A O 1
ATOM 1357 N N . ASP A 1 173 ? 24.770 -7.425 -17.760 1.00 59.50 173 ASP A N 1
ATOM 1358 C CA . ASP A 1 173 ? 24.248 -8.660 -18.345 1.00 59.50 173 ASP A CA 1
ATOM 1359 C C . ASP A 1 173 ? 22.706 -8.746 -18.313 1.00 59.50 173 ASP A C 1
ATOM 1361 O O . ASP A 1 173 ? 22.128 -9.695 -18.847 1.00 59.50 173 ASP A O 1
ATOM 1365 N N . SER A 1 174 ? 22.005 -7.761 -17.728 1.00 58.84 174 SER A N 1
ATOM 1366 C CA . SER A 1 174 ? 20.536 -7.763 -17.705 1.00 58.84 174 SER A CA 1
ATOM 1367 C C . SER A 1 174 ? 19.956 -7.398 -19.074 1.00 58.84 174 SER A C 1
ATOM 1369 O O . SER A 1 174 ? 20.387 -6.448 -19.733 1.00 58.84 174 SER A O 1
ATOM 1371 N N . ALA A 1 175 ? 18.881 -8.088 -19.473 1.00 57.91 175 ALA A N 1
ATOM 1372 C CA . ALA A 1 175 ? 18.135 -7.819 -20.710 1.00 57.91 175 ALA A CA 1
ATOM 1373 C C . ALA A 1 175 ? 17.649 -6.355 -20.826 1.00 57.91 175 ALA A C 1
ATOM 1375 O O . ALA A 1 175 ? 17.384 -5.858 -21.921 1.00 57.91 175 ALA A O 1
ATOM 1376 N N . SER A 1 176 ? 17.576 -5.647 -19.696 1.00 53.41 176 SER A N 1
ATOM 1377 C CA . SER A 1 176 ? 17.185 -4.239 -19.597 1.00 53.41 176 SER A CA 1
ATOM 1378 C C . SER A 1 176 ? 18.297 -3.245 -19.993 1.00 53.41 176 SER A C 1
ATOM 1380 O O . SER A 1 176 ? 18.010 -2.074 -20.250 1.00 53.41 176 SER A O 1
ATOM 1382 N N . ALA A 1 177 ? 19.561 -3.682 -20.085 1.00 53.28 177 ALA A N 1
ATOM 1383 C CA . ALA A 1 177 ? 20.708 -2.831 -20.430 1.00 53.28 177 ALA A CA 1
ATOM 1384 C C . ALA A 1 177 ? 20.749 -2.426 -21.919 1.00 53.28 177 ALA A C 1
ATOM 1386 O O . ALA A 1 177 ? 21.309 -1.382 -22.264 1.00 53.28 177 ALA A O 1
ATOM 1387 N N . VAL A 1 178 ? 20.087 -3.196 -22.793 1.00 56.56 178 VAL A N 1
ATOM 1388 C CA . VAL A 1 178 ? 20.128 -3.066 -24.266 1.00 56.56 178 VAL A CA 1
ATOM 1389 C C . VAL A 1 178 ? 19.606 -1.707 -24.781 1.00 56.56 178 VAL A C 1
ATOM 1391 O O . VAL A 1 178 ? 19.912 -1.307 -25.901 1.00 56.56 178 VAL A O 1
ATOM 1394 N N . GLY A 1 179 ? 18.870 -0.937 -23.970 1.00 54.44 179 GLY A N 1
ATOM 1395 C CA . GLY A 1 179 ? 18.338 0.383 -24.349 1.00 54.44 179 GLY A CA 1
ATOM 1396 C C . GLY A 1 179 ? 19.120 1.599 -23.837 1.00 54.44 179 GLY A C 1
ATOM 1397 O O . GLY A 1 179 ? 18.792 2.729 -24.208 1.00 54.44 179 GLY A O 1
ATOM 1398 N N . ARG A 1 180 ? 20.130 1.414 -22.975 1.00 58.06 180 ARG A N 1
ATOM 1399 C CA . ARG A 1 180 ? 20.717 2.515 -22.187 1.00 58.06 180 ARG A CA 1
ATOM 1400 C C . ARG A 1 180 ? 21.554 3.492 -23.018 1.00 58.06 180 ARG A C 1
ATOM 1402 O O . ARG A 1 180 ? 21.563 4.682 -22.723 1.00 58.06 180 ARG A O 1
ATOM 1409 N N . GLU A 1 181 ? 22.211 3.009 -24.069 1.00 57.78 181 GLU A N 1
ATOM 1410 C CA . GLU A 1 181 ? 23.043 3.835 -24.959 1.00 57.78 181 GLU A CA 1
ATOM 1411 C C . GLU A 1 181 ? 22.250 4.547 -26.070 1.00 57.78 181 GLU A C 1
ATOM 1413 O O . GLU A 1 181 ? 22.764 5.467 -26.709 1.00 57.78 181 GLU A O 1
ATOM 1418 N N . VAL A 1 182 ? 20.998 4.134 -26.300 1.00 57.41 182 VAL A N 1
ATOM 1419 C CA . VAL A 1 182 ? 20.177 4.568 -27.445 1.00 57.41 182 VAL A CA 1
ATOM 1420 C C . VAL A 1 182 ? 19.165 5.654 -27.052 1.00 57.41 182 VAL A C 1
ATOM 1422 O O . VAL A 1 182 ? 18.742 6.452 -27.889 1.00 57.41 182 VAL A O 1
ATOM 1425 N N . ILE A 1 183 ? 18.801 5.747 -25.769 1.00 61.75 183 ILE A N 1
ATOM 1426 C CA . ILE A 1 183 ? 17.879 6.774 -25.266 1.00 61.75 183 ILE A CA 1
ATOM 1427 C C . ILE A 1 183 ? 18.529 8.164 -25.384 1.00 61.75 183 ILE A C 1
ATOM 1429 O O . ILE A 1 183 ? 19.477 8.491 -24.677 1.00 61.75 183 ILE A O 1
ATOM 1433 N N . GLY A 1 184 ? 17.990 9.003 -26.274 1.00 63.06 184 GLY A N 1
ATOM 1434 C CA . GLY A 1 184 ? 18.367 10.416 -26.414 1.00 63.06 184 GLY A CA 1
ATOM 1435 C C . GLY A 1 184 ? 19.317 10.744 -27.570 1.00 63.06 184 GLY A C 1
ATOM 1436 O O . GLY A 1 184 ? 19.611 11.921 -27.779 1.00 63.06 184 GLY A O 1
ATOM 1437 N N . ARG A 1 185 ? 19.765 9.754 -28.354 1.00 64.94 185 ARG A N 1
ATOM 1438 C CA . ARG A 1 185 ? 20.516 10.006 -29.595 1.00 64.94 185 ARG A CA 1
ATOM 1439 C C . ARG A 1 185 ? 19.552 10.075 -30.778 1.00 64.94 185 ARG A C 1
ATOM 1441 O O . ARG A 1 185 ? 18.823 9.129 -31.050 1.00 64.94 185 ARG A O 1
ATOM 1448 N N . ASN A 1 186 ? 19.554 11.203 -31.484 1.00 62.97 186 ASN A N 1
ATOM 1449 C CA . ASN A 1 186 ? 18.724 11.457 -32.669 1.00 62.97 186 ASN A CA 1
ATOM 1450 C C . ASN A 1 186 ? 19.296 10.770 -33.930 1.00 62.97 186 ASN A C 1
ATOM 1452 O O . ASN A 1 186 ? 19.366 11.364 -35.004 1.00 62.97 186 ASN A O 1
ATOM 1456 N N . GLU A 1 187 ? 19.748 9.523 -33.802 1.00 59.88 187 GLU A N 1
ATOM 1457 C CA . GLU A 1 187 ? 20.383 8.775 -34.888 1.00 59.88 187 GLU A CA 1
ATOM 1458 C C . GLU A 1 187 ? 19.432 7.679 -35.396 1.00 59.88 187 GLU A C 1
ATOM 1460 O O . GLU A 1 187 ? 19.461 6.535 -34.956 1.00 59.88 187 GLU A O 1
ATOM 1465 N N . GLY A 1 188 ? 18.554 8.048 -36.335 1.00 70.12 188 GLY A N 1
ATOM 1466 C CA . GLY A 1 188 ? 17.730 7.107 -37.105 1.00 70.12 188 GLY A CA 1
ATOM 1467 C C . GLY A 1 188 ? 16.384 6.699 -36.486 1.00 70.12 188 GLY A C 1
ATOM 1468 O O . GLY A 1 188 ? 15.891 7.276 -3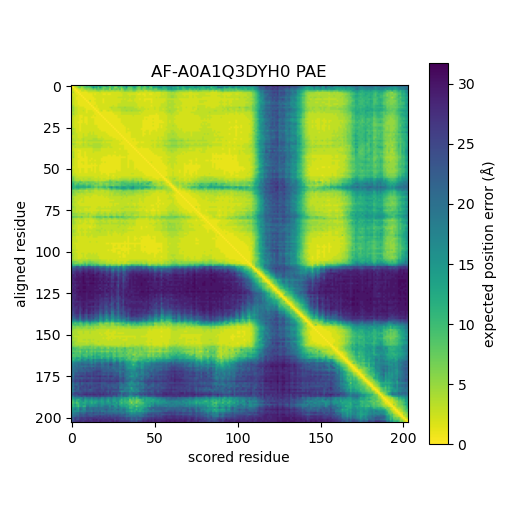5.519 1.00 70.12 188 GLY A O 1
ATOM 1469 N N . THR A 1 189 ? 15.728 5.716 -37.114 1.00 77.44 189 THR A N 1
ATOM 1470 C CA . THR A 1 189 ? 14.442 5.168 -36.655 1.00 77.44 189 THR A CA 1
ATOM 1471 C C . THR A 1 189 ? 14.658 4.231 -35.469 1.00 77.44 189 THR A C 1
ATOM 1473 O O . THR A 1 189 ? 15.086 3.092 -35.645 1.00 77.44 189 THR A O 1
ATOM 1476 N N . VAL A 1 190 ? 14.295 4.682 -34.270 1.00 70.81 190 VAL A N 1
ATOM 1477 C CA . VAL A 1 190 ? 14.264 3.840 -33.067 1.00 70.81 190 VAL A CA 1
ATOM 1478 C C . VAL A 1 190 ? 12.999 2.976 -33.085 1.00 70.81 190 VAL A C 1
ATOM 1480 O O . VAL A 1 190 ? 11.889 3.491 -33.228 1.00 70.81 190 VAL A O 1
ATOM 1483 N N . ARG A 1 191 ? 13.155 1.654 -32.952 1.00 73.81 191 ARG A N 1
ATOM 1484 C CA . ARG A 1 191 ? 12.045 0.698 -32.820 1.00 73.81 191 ARG A CA 1
ATOM 1485 C C . ARG A 1 191 ? 12.055 0.115 -31.412 1.00 73.81 191 ARG A C 1
ATOM 1487 O O . ARG A 1 191 ? 13.081 -0.386 -30.968 1.00 73.81 191 ARG A O 1
ATOM 1494 N N . PHE A 1 192 ? 10.911 0.160 -30.738 1.00 75.31 192 PHE A N 1
ATOM 1495 C CA . PHE A 1 192 ? 10.719 -0.475 -29.436 1.00 75.31 192 PHE A CA 1
ATOM 1496 C C . PHE A 1 192 ? 10.052 -1.831 -29.651 1.00 75.31 192 PHE A C 1
ATOM 1498 O O . PHE A 1 192 ? 8.930 -1.892 -30.154 1.00 75.31 192 PHE A O 1
ATOM 1505 N N . LEU A 1 193 ? 10.756 -2.906 -29.303 1.00 76.62 193 LEU A N 1
ATOM 1506 C CA . LEU A 1 193 ? 10.241 -4.269 -29.324 1.00 76.62 193 LEU A CA 1
ATOM 1507 C C . LEU A 1 193 ? 10.202 -4.789 -27.888 1.00 76.62 193 LEU A C 1
ATOM 1509 O O . LEU A 1 193 ? 11.187 -4.681 -27.162 1.00 76.62 193 LEU A O 1
ATOM 1513 N N . PHE A 1 194 ? 9.063 -5.344 -27.491 1.00 74.19 194 PHE A N 1
ATOM 1514 C CA . PHE A 1 194 ? 8.871 -5.948 -26.177 1.00 74.19 194 PHE A CA 1
ATOM 1515 C C . PHE A 1 194 ? 8.761 -7.461 -26.356 1.00 74.19 194 PHE A C 1
ATOM 1517 O O . PHE A 1 194 ? 7.670 -8.021 -26.299 1.00 74.19 194 PHE A O 1
ATOM 1524 N N . GLU A 1 195 ? 9.891 -8.108 -26.631 1.00 77.75 195 GLU A N 1
ATOM 1525 C CA . GLU A 1 195 ? 9.979 -9.565 -26.734 1.00 77.75 195 GLU A CA 1
ATOM 1526 C C . GLU A 1 195 ? 10.975 -10.104 -25.705 1.00 77.75 195 GLU A C 1
ATOM 1528 O O . GLU A 1 195 ? 12.040 -9.508 -25.514 1.00 77.75 195 GLU A O 1
ATOM 1533 N N . PRO A 1 196 ? 10.655 -11.220 -25.024 1.00 70.19 196 PRO A N 1
ATOM 1534 C CA . PRO A 1 196 ? 11.618 -11.891 -24.168 1.00 70.19 196 PRO A CA 1
ATOM 1535 C C . PRO A 1 196 ? 12.844 -12.332 -24.985 1.00 70.19 196 PRO A C 1
ATOM 1537 O O . PRO A 1 196 ? 12.683 -12.789 -26.124 1.00 70.19 196 PRO A O 1
ATOM 1540 N N . PRO A 1 197 ? 14.064 -12.259 -24.425 1.00 62.72 197 PRO A N 1
ATOM 1541 C CA . PRO A 1 197 ? 15.253 -12.774 -25.095 1.00 62.72 197 PRO A CA 1
ATOM 1542 C C . PRO A 1 197 ? 15.063 -14.261 -25.441 1.00 62.72 197 PRO A C 1
ATOM 1544 O O . PRO A 1 197 ? 14.747 -15.075 -24.576 1.00 62.72 197 PRO A O 1
ATOM 1547 N N . GLY A 1 198 ? 15.220 -14.608 -26.723 1.00 64.88 198 GLY A N 1
ATOM 1548 C CA . GLY A 1 198 ? 15.029 -15.973 -27.233 1.00 64.88 198 GLY A CA 1
ATOM 1549 C C . GLY A 1 198 ? 13.652 -16.275 -27.837 1.00 64.88 198 GLY A C 1
ATOM 1550 O O . GLY A 1 198 ? 13.390 -17.426 -28.187 1.00 64.88 198 GLY A O 1
ATOM 1551 N N . PHE A 1 199 ? 12.773 -15.280 -28.001 1.00 64.56 199 PHE A N 1
ATOM 1552 C CA . PHE A 1 199 ? 11.507 -15.464 -28.711 1.00 64.56 199 PHE A CA 1
ATOM 1553 C C . PHE A 1 199 ? 11.739 -15.674 -30.220 1.00 64.56 199 PHE A C 1
ATOM 1555 O O . PHE A 1 199 ? 11.814 -14.738 -31.008 1.00 64.56 199 PHE A O 1
ATOM 1562 N N . ALA A 1 200 ? 11.863 -16.934 -30.640 1.00 63.97 200 ALA A N 1
ATOM 1563 C CA . ALA A 1 200 ? 11.753 -17.315 -32.041 1.00 63.97 200 ALA A CA 1
ATOM 1564 C C . ALA A 1 200 ? 10.260 -17.373 -32.379 1.00 63.97 200 ALA A C 1
ATOM 1566 O O . ALA A 1 200 ? 9.566 -18.313 -31.982 1.00 63.97 200 ALA A O 1
ATOM 1567 N N . GLY A 1 201 ? 9.748 -16.331 -33.039 1.00 64.75 201 GLY A N 1
ATOM 1568 C CA . GLY A 1 201 ? 8.354 -16.274 -33.469 1.00 64.75 201 GLY A CA 1
ATOM 1569 C C . GLY A 1 201 ? 7.939 -17.583 -34.144 1.00 64.75 201 GLY A C 1
ATOM 1570 O O . GLY A 1 201 ? 8.676 -18.127 -34.966 1.00 64.75 201 GLY A O 1
ATOM 1571 N N . ARG A 1 202 ? 6.773 -18.119 -33.765 1.00 59.72 202 ARG A N 1
ATOM 1572 C CA . ARG A 1 202 ? 6.181 -19.268 -34.460 1.00 59.72 202 ARG A CA 1
ATOM 1573 C C . ARG A 1 202 ? 5.889 -18.844 -35.900 1.00 59.72 202 ARG A C 1
ATOM 1575 O O . ARG A 1 202 ? 4.947 -18.087 -36.127 1.00 59.72 202 ARG A O 1
ATOM 1582 N N . SER A 1 203 ? 6.741 -19.297 -36.816 1.00 48.25 203 SER A N 1
ATOM 1583 C CA . SER A 1 203 ? 6.557 -19.252 -38.270 1.00 48.25 203 SER A CA 1
ATOM 1584 C C . SER A 1 203 ? 5.474 -20.217 -38.721 1.00 48.25 203 SER A C 1
ATOM 1586 O O . SER A 1 203 ? 5.498 -21.358 -38.199 1.00 48.25 203 SER A O 1
#

Solvent-accessible surface area (backbone atoms only — not comparable to full-atom values): 12575 Å² total; per-residue (Å²): 126,33,66,68,42,29,57,52,50,27,58,75,69,68,49,52,71,68,46,41,54,47,11,45,52,45,49,56,56,39,71,79,51,65,51,72,81,77,40,59,47,56,44,46,15,51,16,18,42,43,42,32,16,45,65,45,34,56,94,51,74,93,47,71,69,26,53,53,20,38,52,51,26,55,58,60,74,41,90,53,74,62,33,72,75,62,74,39,54,57,52,59,29,52,53,46,31,54,55,52,51,51,54,50,41,55,58,54,58,62,72,61,88,74,72,81,71,70,79,73,74,89,66,98,71,82,67,85,80,63,73,68,72,78,74,69,74,73,74,78,79,66,93,62,56,52,68,57,49,53,52,48,55,53,57,49,66,77,71,61,70,79,73,70,90,68,87,55,78,81,39,84,87,36,88,72,37,82,54,67,86,56,70,89,59,93,77,75,91,85,82,90,78,94,69,66,94,84,72,74,74,90,125